Protein AF-A0A9P5P3C5-F1 (afdb_monomer)

Mean predicted aligned error: 11.53 Å

Solvent-accessible surface area (backbone atoms only — not comparable to full-atom values): 12238 Å² total; per-residue (Å²): 131,62,62,72,63,51,47,53,67,72,69,53,58,92,86,60,82,77,50,72,67,60,50,49,46,47,43,61,72,60,46,45,53,56,49,47,66,56,47,49,61,53,50,51,53,57,53,44,58,47,46,30,76,81,38,75,87,66,52,79,72,49,47,55,24,48,50,35,36,31,27,32,75,82,78,65,40,62,30,46,57,77,46,64,74,72,53,64,84,61,32,68,67,86,78,84,77,89,75,79,85,83,74,69,88,82,60,78,82,63,80,85,59,55,55,56,78,88,70,72,68,68,54,43,56,32,69,74,53,29,59,47,40,40,49,51,34,45,63,70,75,43,54,59,91,70,34,26,50,63,59,50,59,75,64,50,47,39,35,35,37,76,64,46,64,48,95,86,75,50,84,40,73,42,44,44,82,52,68,58,38,55,84,64,42,72,85,58,64,89,76,66,89,71,56,54,69,46,69,60,133

Organism: NCBI:txid206335

Sequence (201 aa):
MYKPLENMIWDTPLDENLDDEQLQSKLSDEFLPAIIAKWRPAKVREALKIVQKSQPGASASDLKLATSSFRCTKCEDRLFYSEVFHHTCRGQNKSRNRLSDEQLSIQVSYHYWGRGCWEPQGISFDTAWLDITKTIIKACGLDPRTATFQDLYDANPLIECTTCTPLKGARFFTWWPLFVCRQVIIGILLYAVHAVTKVVY

Secondary structure (DSSP, 8-state):
--HHHHHHHHHS-TT----HHHHHHIIIIIIHHHHHHHHHHHHHHHHHHHHHTT-TT--TTGGGBTT-EEEETTT--EEETTGGGT-GGGG-----S---TTSTTS----TT---PPP-STTEEE-HHHHHHHHHHHHHTT--TTT-BHHHHHHH--EEEESS---TTSPPEEEEHHHHHSHHHHTTTTTS-SS--EEEE-

Radius of gyration: 21.93 Å; Cα contacts (8 Å, |Δi|>4): 216; chains: 1; bounding box: 52×46×58 Å

Structure (mmCIF, N/CA/C/O backbone):
data_AF-A0A9P5P3C5-F1
#
_entry.id   AF-A0A9P5P3C5-F1
#
loop_
_atom_site.group_PDB
_atom_site.id
_atom_site.type_symbol
_atom_site.label_atom_id
_atom_site.label_alt_id
_atom_site.label_comp_id
_atom_site.label_asym_id
_atom_site.label_entity_id
_atom_site.label_seq_id
_atom_site.pdbx_PDB_ins_code
_atom_site.Cartn_x
_atom_site.Cartn_y
_atom_site.Cartn_z
_atom_site.occupancy
_atom_site.B_iso_or_equiv
_atom_site.auth_seq_id
_atom_site.auth_comp_id
_atom_site.auth_asym_id
_atom_site.auth_atom_id
_atom_site.pdbx_PDB_model_num
ATOM 1 N N . MET A 1 1 ? -12.334 9.984 18.380 1.00 59.69 1 MET A N 1
ATOM 2 C CA . MET A 1 1 ? -12.278 8.790 19.245 1.00 59.69 1 MET A CA 1
ATOM 3 C C . MET A 1 1 ? -13.590 8.009 19.114 1.00 59.69 1 MET A C 1
ATOM 5 O O . MET A 1 1 ? -14.580 8.607 18.696 1.00 59.69 1 MET A O 1
ATOM 9 N N . TYR A 1 2 ? -13.607 6.687 19.334 1.00 73.88 2 TYR A N 1
ATOM 10 C CA . TYR A 1 2 ? -14.852 5.899 19.341 1.00 73.88 2 TYR A CA 1
ATOM 11 C C . TYR A 1 2 ? -15.522 6.072 20.706 1.00 73.88 2 TYR A C 1
ATOM 13 O O . TYR A 1 2 ? -14.980 5.601 21.700 1.00 73.88 2 TYR A O 1
ATOM 21 N N . LYS A 1 3 ? -16.663 6.775 20.744 1.00 78.06 3 LYS A N 1
ATOM 22 C CA . LYS A 1 3 ? -17.300 7.224 21.995 1.00 78.06 3 LYS A CA 1
ATOM 23 C C . LYS A 1 3 ? -17.537 6.108 23.027 1.00 78.06 3 LYS A C 1
ATOM 25 O O . LYS A 1 3 ? -17.258 6.349 24.187 1.00 78.06 3 LYS A O 1
ATOM 30 N N . PRO A 1 4 ? -17.974 4.890 22.655 1.00 79.75 4 PRO A N 1
ATOM 31 C CA . PRO A 1 4 ? -18.155 3.826 23.647 1.00 79.75 4 PRO A CA 1
ATOM 32 C C . PRO A 1 4 ? -16.859 3.400 24.353 1.00 79.75 4 PRO A C 1
ATOM 34 O O . PRO A 1 4 ? -16.872 3.177 25.556 1.00 79.75 4 PRO A O 1
ATOM 37 N N . LEU A 1 5 ? -15.733 3.349 23.632 1.00 79.75 5 LEU A N 1
ATOM 38 C CA . LEU A 1 5 ? -14.430 3.040 24.234 1.00 79.75 5 LEU A CA 1
ATOM 39 C C . LEU A 1 5 ? -13.933 4.195 25.115 1.00 79.75 5 LEU A C 1
ATOM 41 O O . LEU A 1 5 ? -13.364 3.967 26.172 1.00 79.75 5 LEU A O 1
ATOM 45 N N . GLU A 1 6 ? -14.149 5.433 24.669 1.00 77.75 6 GLU A N 1
ATOM 46 C CA . GLU A 1 6 ? -13.841 6.641 25.441 1.00 77.75 6 GLU A CA 1
ATOM 47 C C . GLU A 1 6 ? -14.587 6.660 26.772 1.00 77.75 6 GLU A C 1
ATOM 49 O O . GLU A 1 6 ? -13.963 6.814 27.814 1.00 77.75 6 GLU A O 1
ATOM 54 N N . ASN A 1 7 ? -15.895 6.422 26.731 1.00 81.06 7 ASN A N 1
ATOM 55 C CA . ASN A 1 7 ? -16.733 6.342 27.915 1.00 81.06 7 ASN A CA 1
ATOM 56 C C . ASN A 1 7 ? -16.268 5.220 28.848 1.00 81.06 7 ASN A C 1
ATOM 58 O O . ASN A 1 7 ? -16.086 5.471 30.024 1.00 81.06 7 ASN A O 1
ATOM 62 N N . MET A 1 8 ? -15.950 4.020 28.341 1.00 79.31 8 MET A N 1
ATOM 63 C CA . MET A 1 8 ? -15.385 2.960 29.191 1.00 79.31 8 MET A CA 1
ATOM 64 C C . MET A 1 8 ? -14.115 3.425 29.923 1.00 79.31 8 MET A C 1
ATOM 66 O O . MET A 1 8 ? -13.975 3.172 31.112 1.00 79.31 8 MET A O 1
ATOM 70 N N . ILE A 1 9 ? -13.196 4.112 29.239 1.00 78.38 9 ILE A N 1
ATOM 71 C CA . ILE A 1 9 ? -11.936 4.565 29.850 1.00 78.38 9 ILE A CA 1
ATOM 72 C C . ILE A 1 9 ? -12.183 5.601 30.954 1.00 78.38 9 ILE A C 1
ATOM 74 O O . ILE A 1 9 ? -11.525 5.542 31.988 1.00 78.38 9 ILE A O 1
ATOM 78 N N . TRP A 1 10 ? -13.092 6.554 30.737 1.00 81.00 10 TRP A N 1
ATOM 79 C CA . TRP A 1 10 ? -13.304 7.672 31.66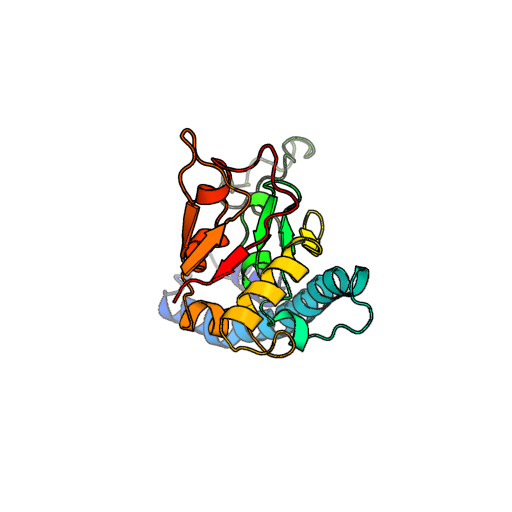5 1.00 81.00 10 TRP A CA 1
ATOM 80 C C . TRP A 1 10 ? -14.367 7.410 32.735 1.00 81.00 10 TRP A C 1
ATOM 82 O O . TRP A 1 10 ? -14.311 8.028 33.795 1.00 81.00 10 TRP A O 1
ATOM 92 N N . ASP A 1 11 ? -15.306 6.505 32.466 1.00 82.31 11 ASP A N 1
ATOM 93 C CA . ASP A 1 11 ? -16.410 6.167 33.365 1.00 82.31 11 ASP A CA 1
ATOM 94 C C . ASP A 1 11 ? -16.074 4.970 34.274 1.00 82.31 11 ASP A C 1
ATOM 96 O O . ASP A 1 11 ? -16.833 4.698 35.201 1.00 82.31 11 ASP A O 1
ATOM 100 N N . THR A 1 12 ? -14.953 4.264 34.042 1.00 79.12 12 THR A N 1
ATOM 101 C CA . THR A 1 12 ? -14.462 3.229 34.972 1.00 79.12 12 THR A CA 1
ATOM 102 C C . THR A 1 12 ? -13.900 3.906 36.232 1.00 79.12 12 THR A C 1
ATOM 104 O O . THR A 1 12 ? -12.942 4.680 36.121 1.00 79.12 12 THR A O 1
ATOM 107 N N . PRO A 1 13 ? -14.462 3.646 37.427 1.00 80.62 13 PRO A N 1
ATOM 108 C CA . PRO A 1 13 ? -13.948 4.167 38.691 1.00 80.62 13 PRO A CA 1
ATOM 109 C C . PRO A 1 13 ? -12.488 3.763 38.936 1.00 80.62 13 PRO A C 1
ATOM 111 O O . PRO A 1 13 ? -12.076 2.649 38.629 1.00 80.62 13 PRO A O 1
ATOM 114 N N . LEU A 1 14 ? -11.689 4.662 39.520 1.00 72.94 14 LEU A N 1
ATOM 115 C CA . LEU A 1 14 ? -10.254 4.428 39.768 1.00 72.94 14 LEU A CA 1
ATOM 116 C C . LEU A 1 14 ? -9.972 3.293 40.768 1.00 72.94 14 LEU A C 1
ATOM 118 O O . LEU A 1 14 ? -8.850 2.794 40.828 1.00 72.94 14 LEU A O 1
ATOM 122 N N . ASP A 1 15 ? -10.959 2.936 41.584 1.00 78.06 15 ASP A N 1
ATOM 123 C CA . ASP A 1 15 ? -10.925 1.864 42.577 1.00 78.06 15 ASP A CA 1
ATOM 124 C C . ASP A 1 15 ? -11.378 0.502 42.022 1.00 78.06 15 ASP A C 1
ATOM 126 O O . ASP A 1 15 ? -11.230 -0.517 42.701 1.00 78.06 15 ASP A O 1
ATOM 130 N N . GLU A 1 16 ? -11.871 0.459 40.781 1.00 74.69 16 GLU A N 1
ATOM 131 C CA . GLU A 1 16 ? -12.239 -0.773 40.089 1.00 74.69 16 GLU A CA 1
ATOM 132 C C . GLU A 1 16 ? -11.022 -1.346 39.343 1.00 74.69 16 GLU A C 1
ATOM 134 O O . GLU A 1 16 ? -10.564 -0.814 38.331 1.00 74.69 16 GLU A O 1
ATOM 139 N N . ASN A 1 17 ? -10.478 -2.461 39.842 1.00 71.19 17 ASN A N 1
ATOM 140 C CA . ASN A 1 17 ? -9.469 -3.225 39.110 1.00 71.19 17 ASN A CA 1
ATOM 141 C C . ASN A 1 17 ? -10.156 -4.016 37.993 1.00 71.19 17 ASN A C 1
ATOM 143 O O . ASN A 1 17 ? -10.727 -5.076 38.247 1.00 71.19 17 ASN A O 1
ATOM 147 N N . LEU A 1 18 ? -10.066 -3.517 36.761 1.00 72.12 18 LEU A N 1
ATOM 148 C CA . LEU A 1 18 ? -10.319 -4.327 35.572 1.00 72.12 18 LEU A CA 1
ATOM 149 C C . LEU A 1 18 ? -9.212 -5.373 35.457 1.00 72.12 18 LEU A C 1
ATOM 151 O O . LEU A 1 18 ? -8.041 -5.012 35.315 1.00 72.12 18 LEU A O 1
ATOM 155 N N . ASP A 1 19 ? -9.569 -6.654 35.522 1.00 84.50 19 ASP A N 1
ATOM 156 C CA . ASP A 1 19 ? -8.600 -7.705 35.224 1.00 84.50 19 ASP A CA 1
ATOM 157 C C . ASP A 1 19 ? -8.261 -7.724 33.717 1.00 84.50 19 ASP A C 1
ATOM 159 O O . ASP A 1 19 ? -9.024 -7.240 32.868 1.00 84.50 19 ASP A O 1
ATOM 163 N N . ASP A 1 20 ? -7.088 -8.260 33.375 1.00 82.31 20 ASP A N 1
ATOM 164 C CA . ASP A 1 20 ? -6.597 -8.288 31.994 1.00 82.31 20 ASP A CA 1
ATOM 165 C C . ASP A 1 20 ? -7.518 -9.085 31.047 1.00 82.31 20 ASP A C 1
ATOM 167 O O . ASP A 1 20 ? -7.658 -8.718 29.878 1.00 82.31 20 ASP A O 1
ATOM 171 N N . GLU A 1 21 ? -8.184 -10.141 31.527 1.00 86.12 21 GLU A N 1
ATOM 172 C CA . GLU A 1 21 ? -9.117 -10.961 30.743 1.00 86.12 21 GLU A CA 1
ATOM 173 C C . GLU A 1 21 ? -10.411 -10.193 30.438 1.00 86.12 21 GLU A C 1
ATOM 175 O O . GLU A 1 21 ? -10.897 -10.207 29.302 1.00 86.12 21 GLU A O 1
ATOM 180 N N . GLN A 1 22 ? -10.942 -9.461 31.419 1.00 82.19 22 GLN A N 1
ATOM 181 C CA . GLN A 1 22 ? -12.102 -8.582 31.263 1.00 82.19 22 GLN A CA 1
ATOM 182 C C . GLN A 1 22 ? -11.816 -7.464 30.264 1.00 82.19 22 GLN A C 1
ATOM 184 O O . GLN A 1 22 ? -12.635 -7.192 29.377 1.00 82.19 22 GLN A O 1
ATOM 189 N N . LEU A 1 23 ? -10.644 -6.835 30.375 1.00 82.38 23 LEU A N 1
ATOM 190 C CA . LEU A 1 23 ? -10.206 -5.813 29.432 1.00 82.38 23 LEU A CA 1
ATOM 191 C C . LEU A 1 23 ? -10.038 -6.406 28.028 1.00 82.38 23 LEU A C 1
ATOM 193 O O . LEU A 1 23 ? -10.514 -5.825 27.048 1.00 82.38 23 LEU A O 1
ATOM 197 N N . GLN A 1 24 ? -9.401 -7.573 27.916 1.00 85.12 24 GLN A N 1
ATOM 198 C CA . GLN A 1 24 ? -9.177 -8.239 26.638 1.00 85.12 24 GLN A CA 1
ATOM 199 C C . GLN A 1 24 ? -10.488 -8.642 25.959 1.00 85.12 24 GLN A C 1
ATOM 201 O O . GLN A 1 24 ? -10.619 -8.414 24.753 1.00 85.12 24 GLN A O 1
ATOM 206 N N . SER A 1 25 ? -11.454 -9.194 26.699 1.00 86.62 25 SER A N 1
ATOM 207 C CA . SER A 1 25 ? -12.770 -9.558 26.159 1.00 86.62 25 SER A CA 1
ATOM 208 C C . SER A 1 25 ? -13.536 -8.316 25.705 1.00 86.62 25 SER A C 1
ATOM 210 O O . SER A 1 25 ? -13.957 -8.243 24.552 1.00 86.62 25 SER A O 1
ATOM 212 N N . LYS A 1 26 ? -13.610 -7.264 26.531 1.00 83.56 26 LYS A N 1
ATOM 213 C CA . LYS A 1 26 ? -14.252 -5.997 26.136 1.00 83.56 26 LYS A CA 1
ATOM 214 C C . LYS A 1 26 ? -13.630 -5.400 24.873 1.00 83.56 26 LYS A C 1
ATOM 216 O O . LYS A 1 26 ? -14.332 -4.997 23.944 1.00 83.56 26 LYS A O 1
ATOM 221 N N . LEU A 1 27 ? -12.301 -5.359 24.798 1.00 85.38 27 LEU A N 1
ATOM 222 C CA . LEU A 1 27 ? -11.612 -4.849 23.616 1.00 85.38 27 LEU A CA 1
ATOM 223 C C . LEU A 1 27 ? -11.860 -5.730 22.388 1.00 85.38 27 LEU A C 1
ATOM 225 O O . LEU A 1 27 ? -12.199 -5.196 21.334 1.00 85.38 27 LEU A O 1
ATOM 229 N N . SER A 1 28 ? -11.700 -7.046 22.507 1.00 87.62 28 SER A N 1
ATOM 230 C CA . SER A 1 28 ? -11.729 -7.980 21.372 1.00 87.62 28 SER A CA 1
ATOM 231 C C . SER A 1 28 ? -13.136 -8.263 20.857 1.00 87.62 28 SER A C 1
ATOM 233 O O . SER A 1 28 ? -13.330 -8.307 19.642 1.00 87.62 28 SER A O 1
ATOM 235 N N . ASP A 1 29 ? -14.104 -8.406 21.759 1.00 86.56 29 ASP A N 1
ATOM 236 C CA . ASP A 1 29 ? -15.453 -8.877 21.441 1.00 86.56 29 ASP A CA 1
ATOM 237 C C . ASP A 1 29 ? -16.426 -7.715 21.211 1.00 86.56 29 ASP A C 1
ATOM 239 O O . ASP A 1 29 ? -17.289 -7.787 20.335 1.00 86.56 29 ASP A O 1
ATOM 243 N N . GLU A 1 30 ? -16.272 -6.615 21.954 1.00 83.56 30 GLU A N 1
ATOM 244 C CA . GLU A 1 30 ? -17.229 -5.503 21.938 1.00 83.56 30 GLU A CA 1
ATOM 245 C C . GLU A 1 30 ? -16.730 -4.325 21.087 1.00 83.56 30 GLU A C 1
ATOM 247 O O . GLU A 1 30 ? -17.412 -3.861 20.165 1.00 83.56 30 GLU A O 1
ATOM 252 N N . PHE A 1 31 ? -15.517 -3.833 21.354 1.00 85.88 31 PHE A N 1
ATOM 253 C CA . PHE A 1 31 ? -15.067 -2.563 20.778 1.00 85.88 31 PHE A CA 1
ATOM 254 C C . PHE A 1 31 ? -14.339 -2.701 19.442 1.00 85.88 31 PHE A C 1
ATOM 256 O O . PHE A 1 31 ? -14.663 -1.980 18.491 1.00 85.88 31 PHE A O 1
ATOM 263 N N . LEU A 1 32 ? -13.358 -3.601 19.336 1.00 88.81 32 LEU A N 1
ATOM 264 C CA . LEU A 1 32 ? -12.548 -3.754 18.126 1.00 88.81 32 LEU A CA 1
ATOM 265 C C . LEU A 1 32 ? -13.386 -4.089 16.888 1.00 88.81 32 LEU A C 1
ATOM 267 O O . LEU A 1 32 ? -13.155 -3.441 15.863 1.00 88.81 32 LEU A O 1
ATOM 271 N N . PRO A 1 33 ? -14.383 -4.995 16.928 1.00 92.00 33 PRO A N 1
ATOM 272 C CA . PRO A 1 33 ? -15.193 -5.296 15.752 1.00 92.00 33 PRO A CA 1
ATOM 273 C C . PRO A 1 33 ? -15.935 -4.059 15.237 1.00 92.00 33 PRO A C 1
ATOM 275 O O . PRO A 1 33 ? -15.884 -3.761 14.041 1.00 92.00 33 PRO A O 1
ATOM 278 N N . ALA A 1 34 ? -16.544 -3.276 16.134 1.00 88.44 34 ALA A N 1
ATOM 279 C CA . ALA A 1 34 ? -17.255 -2.047 15.783 1.00 88.44 34 ALA A CA 1
ATOM 280 C C . ALA A 1 34 ? -16.307 -0.956 15.253 1.00 88.44 34 ALA A C 1
ATOM 282 O O . ALA A 1 34 ? -16.597 -0.293 14.248 1.00 88.44 34 ALA A O 1
ATOM 283 N N . ILE A 1 35 ? -15.141 -0.793 15.887 1.00 88.25 35 ILE A N 1
ATOM 284 C CA . ILE A 1 35 ? -14.102 0.140 15.439 1.00 88.25 35 ILE A CA 1
ATOM 285 C C . ILE A 1 35 ? -13.608 -0.257 14.047 1.00 88.25 35 ILE A C 1
ATOM 287 O O . ILE A 1 35 ? -13.569 0.596 13.162 1.00 88.25 35 ILE A O 1
ATOM 291 N N . ILE A 1 36 ? -13.281 -1.531 13.819 1.00 89.19 36 ILE A N 1
ATOM 292 C CA . ILE A 1 36 ? -12.805 -2.046 12.528 1.00 89.19 36 ILE A CA 1
ATOM 293 C C . ILE A 1 36 ? -13.880 -1.872 11.454 1.00 89.19 36 ILE A C 1
ATOM 295 O O . ILE A 1 36 ? -13.566 -1.380 10.366 1.00 89.19 36 ILE A O 1
ATOM 299 N N . ALA A 1 37 ? -15.136 -2.214 11.755 1.00 90.19 37 ALA A N 1
ATOM 300 C CA . ALA A 1 37 ? -16.261 -2.090 10.829 1.00 90.19 37 ALA A CA 1
ATOM 301 C C . ALA A 1 37 ? -16.474 -0.644 10.360 1.00 90.19 37 ALA A C 1
ATOM 303 O O . ALA A 1 37 ? -16.804 -0.411 9.198 1.00 90.19 37 ALA A O 1
ATOM 304 N N . LYS A 1 38 ? -16.224 0.342 11.231 1.00 88.94 38 LYS A N 1
ATOM 305 C CA . LYS A 1 38 ? -16.313 1.766 10.882 1.00 88.94 38 LYS A CA 1
ATOM 306 C C . LYS A 1 38 ? -15.042 2.301 10.219 1.00 88.94 38 LYS A C 1
ATOM 308 O O . LYS A 1 38 ? -15.108 3.034 9.232 1.00 88.94 38 LYS A O 1
ATOM 313 N N . TRP A 1 39 ? -13.880 1.975 10.776 1.00 88.69 39 TRP A N 1
ATOM 314 C CA . TRP A 1 39 ? -12.592 2.542 10.382 1.00 88.69 39 TRP A CA 1
ATOM 315 C C . TRP A 1 39 ? -12.112 1.993 9.040 1.00 88.69 39 TRP A C 1
ATOM 317 O O . TRP A 1 39 ? -11.704 2.767 8.172 1.00 88.69 39 TRP A O 1
ATOM 327 N N . ARG A 1 40 ? -12.205 0.674 8.828 1.00 91.06 40 ARG A N 1
ATOM 328 C CA . ARG A 1 40 ? -11.643 0.017 7.640 1.00 91.06 40 ARG A CA 1
ATOM 329 C C . ARG A 1 40 ? -12.269 0.537 6.337 1.00 91.06 40 ARG A C 1
ATOM 331 O O . ARG A 1 40 ? -11.496 0.938 5.469 1.00 91.06 40 ARG A O 1
ATOM 338 N N . PRO A 1 41 ? -13.605 0.635 6.169 1.00 92.50 41 PRO A N 1
ATOM 339 C CA . PRO A 1 41 ? -14.188 1.173 4.936 1.00 92.50 41 PRO A CA 1
ATOM 340 C C . PRO A 1 41 ? -13.830 2.643 4.686 1.00 92.50 41 PRO A C 1
ATOM 342 O O . PRO A 1 41 ? -13.627 3.044 3.539 1.00 92.50 41 PRO A O 1
ATOM 345 N N . ALA A 1 42 ? -13.721 3.450 5.748 1.00 90.88 42 ALA A N 1
ATOM 346 C CA . ALA A 1 42 ? -13.299 4.843 5.633 1.00 90.88 42 ALA A CA 1
ATOM 347 C C . ALA A 1 42 ? -11.858 4.944 5.110 1.00 90.88 42 ALA A C 1
ATOM 349 O O . ALA A 1 42 ? -11.595 5.686 4.163 1.00 90.88 42 ALA A O 1
ATOM 350 N N . LYS A 1 43 ? -10.946 4.134 5.658 1.00 90.31 43 LYS A N 1
ATOM 351 C CA . LYS A 1 43 ? -9.541 4.103 5.237 1.00 90.31 43 LYS A CA 1
ATOM 352 C C . LYS A 1 43 ? -9.327 3.512 3.848 1.00 90.31 43 LYS A C 1
ATOM 354 O O . LYS A 1 43 ? -8.546 4.070 3.081 1.00 90.31 43 LYS A O 1
ATOM 359 N N . VAL A 1 44 ? -10.082 2.475 3.479 1.00 93.94 44 VAL A N 1
ATOM 360 C CA . VAL A 1 44 ? -10.138 1.964 2.096 1.00 93.94 44 VAL A CA 1
ATOM 361 C C . VAL A 1 44 ? -10.500 3.095 1.135 1.00 93.94 44 VAL A C 1
ATOM 363 O O . VAL A 1 44 ? -9.814 3.298 0.139 1.00 93.94 44 VAL A O 1
ATOM 366 N N . ARG A 1 45 ? -11.544 3.875 1.445 1.00 93.88 45 ARG A N 1
ATOM 367 C CA . ARG A 1 45 ? -11.987 4.991 0.597 1.00 93.88 45 ARG A CA 1
ATOM 368 C C . ARG A 1 45 ? -10.926 6.087 0.485 1.00 93.88 45 ARG A C 1
ATOM 370 O O . ARG A 1 45 ? -10.740 6.644 -0.592 1.00 93.88 45 ARG A O 1
ATOM 377 N N . GLU A 1 46 ? -10.248 6.413 1.582 1.00 93.12 46 GLU A N 1
ATOM 378 C CA . GLU A 1 46 ? -9.173 7.412 1.597 1.00 93.12 46 GLU A CA 1
ATOM 379 C C . GLU A 1 46 ? -7.968 6.964 0.756 1.00 93.12 46 GLU A C 1
ATOM 381 O O . GLU A 1 46 ? -7.493 7.741 -0.070 1.00 93.12 46 GLU A O 1
ATOM 386 N N . ALA A 1 47 ? -7.526 5.710 0.892 1.00 93.38 47 ALA A N 1
ATOM 387 C CA . ALA A 1 47 ? -6.449 5.148 0.076 1.00 93.38 47 ALA A CA 1
ATOM 388 C C . ALA A 1 47 ? -6.842 5.034 -1.406 1.00 93.38 47 ALA A C 1
ATOM 390 O O . ALA A 1 47 ? -6.061 5.397 -2.285 1.00 93.38 47 ALA A O 1
ATOM 391 N N . LEU A 1 48 ? -8.076 4.607 -1.694 1.00 95.62 48 LEU A N 1
ATOM 392 C CA . LEU A 1 48 ? -8.586 4.486 -3.059 1.00 95.62 48 LEU A CA 1
ATOM 393 C C . LEU A 1 48 ? -8.584 5.831 -3.788 1.00 95.62 48 LEU A C 1
ATOM 395 O O . LEU A 1 48 ? -8.144 5.906 -4.931 1.00 95.62 48 LEU A O 1
ATOM 399 N N . LYS A 1 49 ? -8.973 6.915 -3.105 1.00 95.38 49 LYS A N 1
ATOM 400 C CA . LYS A 1 49 ? -8.890 8.276 -3.659 1.00 95.38 49 LYS A CA 1
ATOM 401 C C . LYS A 1 49 ? -7.469 8.673 -4.059 1.00 95.38 49 LYS A C 1
ATOM 403 O O . LYS A 1 49 ? -7.314 9.496 -4.953 1.00 95.38 49 LYS A O 1
ATOM 408 N N . ILE A 1 50 ? -6.436 8.145 -3.398 1.00 94.88 50 ILE A N 1
ATOM 409 C CA . ILE A 1 50 ? -5.038 8.415 -3.765 1.00 94.88 50 ILE A CA 1
ATOM 410 C C . ILE A 1 50 ? -4.701 7.700 -5.075 1.00 94.88 50 ILE A C 1
ATOM 412 O O . ILE A 1 50 ? -4.179 8.338 -5.985 1.00 94.88 50 ILE A O 1
ATOM 416 N N . VAL A 1 51 ? -5.053 6.416 -5.195 1.00 94.88 51 VAL A N 1
ATOM 417 C CA . VAL A 1 51 ? -4.817 5.615 -6.411 1.00 94.88 51 VAL A CA 1
ATOM 418 C C . VAL A 1 51 ? -5.598 6.171 -7.604 1.00 94.88 51 VAL A C 1
ATOM 420 O O . VAL A 1 51 ? -5.043 6.341 -8.690 1.00 94.88 51 VAL A O 1
ATOM 423 N N . GLN A 1 52 ? -6.862 6.548 -7.395 1.00 95.94 52 GLN A N 1
ATOM 424 C CA . GLN A 1 52 ? -7.754 7.047 -8.445 1.00 95.94 52 GLN A CA 1
ATOM 425 C C . GLN A 1 52 ? -7.290 8.352 -9.101 1.00 95.94 52 GLN A C 1
ATOM 427 O O . GLN A 1 52 ? -7.685 8.633 -10.229 1.00 95.94 52 GLN A O 1
ATOM 432 N N . LYS A 1 53 ? -6.408 9.125 -8.452 1.00 93.44 53 LYS A N 1
ATOM 433 C CA . LYS A 1 53 ? -5.775 10.297 -9.084 1.00 93.44 53 LYS A CA 1
ATOM 434 C C . LYS A 1 53 ? -4.931 9.921 -10.301 1.00 93.44 53 LYS A C 1
ATOM 436 O O . LYS A 1 53 ? -4.825 10.715 -11.226 1.00 93.44 53 LYS A O 1
ATOM 441 N N . SER A 1 54 ? -4.327 8.735 -10.287 1.00 92.00 54 SER A N 1
ATOM 442 C CA . SER A 1 54 ? -3.495 8.223 -11.382 1.00 92.00 54 SER A CA 1
ATOM 443 C C . SER A 1 54 ? -4.187 7.116 -12.177 1.00 92.00 54 SER A C 1
ATOM 445 O O . SER A 1 54 ? -3.848 6.897 -13.335 1.00 92.00 54 SER A O 1
ATOM 447 N N . GLN A 1 55 ? -5.153 6.419 -11.574 1.00 92.31 55 GLN A N 1
ATOM 448 C CA . GLN A 1 55 ? -5.903 5.324 -12.190 1.00 92.31 55 GLN A CA 1
ATOM 449 C C . GLN A 1 55 ? -7.409 5.490 -11.918 1.00 92.31 55 GLN A C 1
ATOM 451 O O . GLN A 1 55 ? -7.938 4.848 -11.012 1.00 92.31 55 GLN A O 1
ATOM 456 N N . PRO A 1 56 ? -8.133 6.337 -12.678 1.00 93.69 56 PRO A N 1
ATOM 457 C CA . PRO A 1 56 ? -9.525 6.693 -12.368 1.00 93.69 56 PRO A CA 1
ATOM 458 C C . PRO A 1 56 ? -10.499 5.509 -12.262 1.00 93.69 56 PRO A C 1
ATOM 460 O O . PRO A 1 56 ? -11.473 5.587 -11.522 1.00 93.69 56 PRO A O 1
ATOM 463 N N . GLY A 1 57 ? -10.226 4.408 -12.970 1.00 93.62 57 GLY A N 1
ATOM 464 C CA . GLY A 1 57 ? -11.028 3.181 -12.928 1.00 93.62 57 GLY A CA 1
ATOM 465 C C . GLY A 1 57 ? -10.710 2.232 -11.767 1.00 93.62 57 GLY A C 1
ATOM 466 O O . GLY A 1 57 ? -11.309 1.163 -11.703 1.00 93.62 57 GLY A O 1
ATOM 467 N N . ALA A 1 58 ? -9.775 2.584 -10.879 1.00 94.75 58 ALA A N 1
ATOM 468 C CA . ALA A 1 58 ? -9.381 1.721 -9.773 1.00 94.75 58 ALA A CA 1
ATOM 469 C C . ALA A 1 58 ? -10.525 1.520 -8.767 1.00 94.75 58 ALA A C 1
ATOM 471 O O . ALA A 1 58 ? -11.286 2.436 -8.433 1.00 94.75 58 ALA A O 1
ATOM 472 N N . SER A 1 59 ? -10.585 0.306 -8.245 1.00 95.94 59 SER A N 1
ATOM 473 C CA . SER A 1 59 ? -11.551 -0.223 -7.296 1.00 95.94 59 SER A CA 1
ATOM 474 C C . SER A 1 59 ? -10.870 -0.610 -5.977 1.00 95.94 59 SER A C 1
ATOM 476 O O . SER A 1 59 ? -9.645 -0.641 -5.855 1.00 95.94 59 SER A O 1
ATOM 478 N N . ALA A 1 60 ? -11.660 -0.925 -4.948 1.00 94.38 60 ALA A N 1
ATOM 479 C CA . ALA A 1 60 ? -11.115 -1.295 -3.641 1.00 94.38 60 ALA A CA 1
ATOM 480 C C . ALA A 1 60 ? -10.280 -2.591 -3.666 1.00 94.38 60 ALA A C 1
ATOM 482 O O . ALA A 1 60 ? -9.369 -2.732 -2.851 1.00 94.38 60 ALA A O 1
ATOM 483 N N . SER A 1 61 ? -10.568 -3.529 -4.576 1.00 93.50 61 SER A N 1
ATOM 484 C CA . SER A 1 61 ? -9.762 -4.745 -4.751 1.00 93.50 61 SER A CA 1
ATOM 485 C C . SER A 1 61 ? -8.365 -4.433 -5.272 1.00 93.50 61 SER A C 1
ATOM 487 O O . SER A 1 61 ? -7.412 -5.096 -4.863 1.00 93.50 61 SER A O 1
ATOM 489 N N . ASP A 1 62 ? -8.225 -3.379 -6.079 1.00 94.50 62 ASP A N 1
ATOM 490 C CA . ASP A 1 62 ? -6.945 -3.020 -6.686 1.00 94.50 62 ASP A CA 1
ATOM 491 C C . ASP A 1 62 ? -5.919 -2.599 -5.634 1.00 94.50 62 ASP A C 1
ATOM 493 O O . ASP A 1 62 ? -4.727 -2.811 -5.826 1.00 94.50 62 ASP A O 1
ATOM 497 N N . LEU A 1 63 ? -6.354 -2.100 -4.470 1.00 94.44 63 LEU A N 1
ATOM 498 C CA . LEU A 1 63 ? -5.468 -1.751 -3.351 1.00 94.44 63 LEU A CA 1
ATOM 499 C C . LEU A 1 63 ? -4.613 -2.929 -2.856 1.00 94.44 63 LEU A C 1
ATOM 501 O O . LEU A 1 63 ? -3.566 -2.703 -2.259 1.00 94.44 63 LEU A O 1
ATOM 505 N N . LYS A 1 64 ? -5.046 -4.176 -3.080 1.00 93.12 64 LYS A N 1
ATOM 506 C CA . LYS A 1 64 ? -4.302 -5.380 -2.674 1.00 93.12 64 LYS A CA 1
ATOM 507 C C . LYS A 1 64 ? -3.282 -5.844 -3.715 1.00 93.12 64 LYS A C 1
ATOM 509 O O . LYS A 1 64 ? -2.459 -6.706 -3.405 1.00 93.12 64 LYS A O 1
ATOM 514 N N . LEU A 1 65 ? -3.347 -5.308 -4.933 1.00 95.12 65 LEU A N 1
ATOM 515 C CA . LEU A 1 65 ? -2.425 -5.669 -6.001 1.00 95.12 65 LEU A CA 1
ATOM 516 C C . LEU A 1 65 ? -1.014 -5.197 -5.656 1.00 95.12 65 LEU A C 1
ATOM 518 O O . LEU A 1 65 ? -0.824 -4.114 -5.102 1.00 95.12 65 LEU A O 1
ATOM 522 N N . ALA A 1 66 ? -0.012 -5.974 -6.054 1.00 92.19 66 ALA A N 1
ATOM 523 C CA . ALA A 1 66 ? 1.392 -5.590 -5.930 1.00 92.19 66 ALA A CA 1
ATOM 524 C C . ALA A 1 66 ? 1.712 -4.291 -6.689 1.00 92.19 66 ALA A C 1
ATOM 526 O O . ALA A 1 66 ? 2.625 -3.553 -6.328 1.00 92.19 66 ALA A O 1
ATOM 527 N N . THR A 1 67 ? 0.932 -3.982 -7.725 1.00 93.19 67 THR A N 1
ATOM 528 C CA . THR A 1 67 ? 1.025 -2.738 -8.494 1.00 93.19 67 THR A CA 1
ATOM 529 C C . THR A 1 67 ? 0.478 -1.515 -7.758 1.00 93.19 67 THR A C 1
ATOM 531 O O . THR A 1 67 ? 0.697 -0.390 -8.205 1.00 93.19 67 THR A O 1
ATOM 534 N N . SER A 1 68 ? -0.234 -1.703 -6.646 1.00 93.94 68 SER A N 1
ATOM 535 C CA . SER A 1 68 ? -0.798 -0.617 -5.845 1.00 93.94 68 SER A CA 1
ATOM 536 C C . SER A 1 68 ? 0.163 -0.180 -4.748 1.00 93.94 68 SER A C 1
ATOM 538 O O . SER A 1 68 ? -0.044 -0.427 -3.559 1.00 93.94 68 SER A O 1
ATOM 540 N N . SER A 1 69 ? 1.232 0.486 -5.174 1.00 91.81 69 SER A N 1
ATOM 541 C CA . SER A 1 69 ? 2.254 1.037 -4.292 1.00 91.81 69 SER A CA 1
ATOM 542 C C . SER A 1 69 ? 2.050 2.519 -4.014 1.00 91.81 69 SER A C 1
ATOM 544 O O . SER A 1 69 ? 1.681 3.316 -4.881 1.00 91.81 69 SER A O 1
ATOM 546 N N . PHE A 1 70 ? 2.405 2.898 -2.803 1.00 92.81 70 PHE A N 1
ATOM 547 C CA . PHE A 1 70 ? 2.355 4.247 -2.287 1.00 92.81 70 PHE A CA 1
ATOM 548 C C . PHE A 1 70 ? 3.765 4.724 -1.959 1.00 92.81 70 PHE A C 1
ATOM 550 O O . PHE A 1 70 ? 4.666 3.926 -1.711 1.00 92.81 70 PHE A O 1
ATOM 557 N N . ARG A 1 71 ? 3.944 6.040 -1.914 1.00 91.00 71 ARG A N 1
ATOM 558 C CA . ARG A 1 71 ? 5.189 6.685 -1.511 1.00 91.00 71 ARG A CA 1
ATOM 559 C C . ARG A 1 71 ? 4.921 7.675 -0.391 1.00 91.00 71 ARG A C 1
ATOM 561 O O . ARG A 1 71 ? 4.016 8.505 -0.495 1.00 91.00 71 ARG A O 1
ATOM 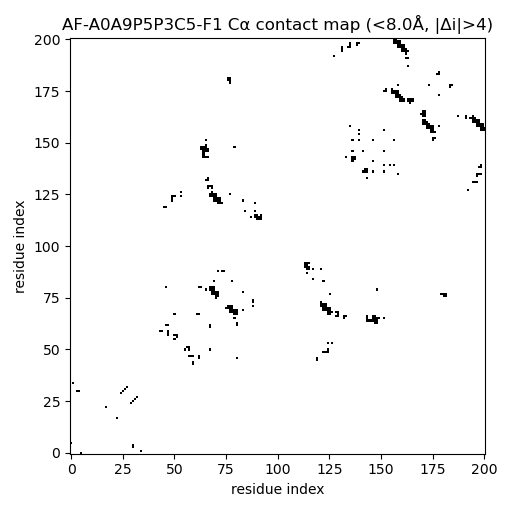568 N N . CYS A 1 72 ? 5.712 7.618 0.676 1.00 89.00 72 CYS A N 1
ATOM 569 C CA . CYS A 1 72 ? 5.701 8.667 1.687 1.00 89.00 72 CYS A CA 1
ATOM 570 C C . CYS A 1 72 ? 6.466 9.891 1.181 1.00 89.00 72 CYS A C 1
ATOM 572 O O . CYS A 1 72 ? 7.631 9.797 0.819 1.00 89.00 72 CYS A O 1
ATOM 574 N N . THR A 1 73 ? 5.864 11.076 1.220 1.00 86.88 73 THR A N 1
ATOM 575 C CA . THR A 1 73 ? 6.529 12.305 0.753 1.00 86.88 73 THR A CA 1
ATOM 576 C C . THR A 1 73 ? 7.565 12.854 1.739 1.00 86.88 73 THR A C 1
ATOM 578 O O . THR A 1 73 ? 8.245 13.822 1.423 1.00 86.88 73 THR A O 1
ATOM 581 N N . LYS A 1 74 ? 7.659 12.292 2.954 1.00 85.00 74 LYS A N 1
ATOM 582 C CA . LYS A 1 74 ? 8.604 12.739 3.992 1.00 85.00 74 LYS A CA 1
ATOM 583 C C . LYS A 1 74 ? 9.903 11.942 3.991 1.00 85.00 74 LYS A C 1
ATOM 585 O O . LYS A 1 74 ? 10.974 12.528 4.071 1.00 85.00 74 LYS A O 1
ATOM 590 N N . CYS A 1 75 ? 9.800 10.616 3.976 1.00 84.69 75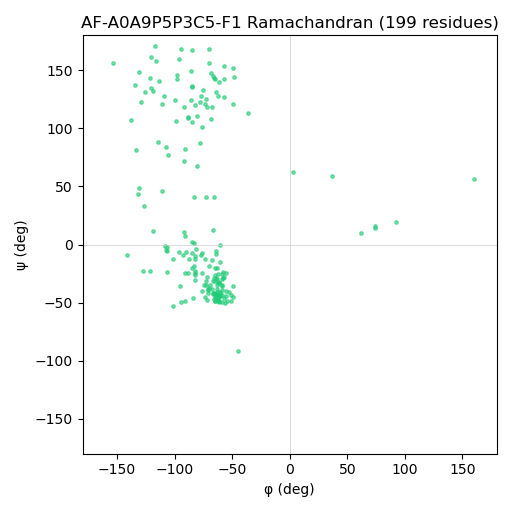 CYS A N 1
ATOM 591 C CA . CYS A 1 75 ? 10.955 9.721 3.981 1.00 84.69 75 CYS A CA 1
ATOM 592 C C . CYS A 1 75 ? 11.163 9.014 2.646 1.00 84.69 75 CYS A C 1
ATOM 594 O O . CYS A 1 75 ? 12.101 8.244 2.539 1.00 84.69 75 CYS A O 1
ATOM 596 N N . GLU A 1 76 ? 10.306 9.229 1.650 1.00 85.50 76 GLU A N 1
ATOM 597 C CA . GLU A 1 76 ? 10.403 8.574 0.340 1.00 85.50 76 GLU A CA 1
ATOM 598 C C . GLU A 1 76 ? 10.273 7.043 0.380 1.00 85.50 76 GLU A C 1
ATOM 600 O O . GLU A 1 76 ? 10.469 6.392 -0.645 1.00 85.50 76 GLU A O 1
ATOM 605 N N . ASP A 1 77 ? 9.894 6.464 1.528 1.00 84.62 77 ASP A N 1
ATOM 606 C CA . ASP A 1 77 ? 9.636 5.030 1.640 1.00 84.62 77 ASP A CA 1
ATOM 607 C C . ASP A 1 77 ? 8.490 4.627 0.716 1.00 84.62 77 ASP A C 1
ATOM 609 O O . ASP A 1 77 ? 7.471 5.325 0.600 1.00 84.62 77 ASP A O 1
ATOM 613 N N . ARG A 1 78 ? 8.667 3.464 0.092 1.00 87.81 78 ARG A N 1
ATOM 614 C CA . ARG A 1 78 ? 7.618 2.774 -0.646 1.00 87.81 78 ARG A CA 1
ATOM 615 C C . ARG A 1 78 ? 6.812 1.934 0.324 1.00 87.81 78 ARG A C 1
ATOM 617 O O . ARG A 1 78 ? 7.376 1.296 1.205 1.00 87.81 78 ARG A O 1
ATOM 624 N N . LEU A 1 79 ? 5.501 1.981 0.161 1.00 89.06 79 LEU A N 1
ATOM 625 C CA . LEU A 1 79 ? 4.545 1.360 1.060 1.00 89.06 79 LEU A CA 1
ATOM 626 C C . LEU A 1 79 ? 3.506 0.616 0.232 1.00 89.06 79 LEU A C 1
ATOM 628 O O . LEU A 1 79 ? 2.982 1.153 -0.745 1.00 89.06 79 LEU A O 1
ATOM 632 N N . PHE A 1 80 ? 3.146 -0.583 0.652 1.00 90.50 80 PHE A N 1
ATOM 633 C CA . PHE A 1 80 ? 1.937 -1.255 0.204 1.00 90.50 80 PHE A CA 1
ATOM 634 C C . PHE A 1 80 ? 0.741 -0.812 1.042 1.00 90.50 80 PHE A C 1
ATOM 636 O O . PHE A 1 80 ? 0.868 -0.165 2.085 1.00 90.50 80 PHE A O 1
ATOM 643 N N . TYR A 1 81 ? -0.456 -1.157 0.576 1.00 90.69 81 TYR A N 1
ATOM 644 C CA . TYR A 1 81 ? -1.708 -0.694 1.167 1.00 90.69 81 TYR A CA 1
ATOM 645 C C . TYR A 1 81 ? -1.811 -0.892 2.691 1.00 90.69 81 TYR A C 1
ATOM 647 O O . TYR A 1 81 ? -2.235 0.021 3.394 1.00 90.69 81 TYR A O 1
ATOM 655 N N . SER A 1 82 ? -1.407 -2.044 3.232 1.00 86.31 82 SER A N 1
ATOM 656 C CA . SER A 1 82 ? -1.437 -2.296 4.683 1.00 86.31 82 SER A CA 1
ATOM 657 C C . SER A 1 82 ? -0.405 -1.463 5.457 1.00 86.31 82 SER A C 1
ATOM 659 O O . SER A 1 82 ? -0.669 -1.017 6.578 1.00 86.31 82 SER A O 1
ATOM 661 N N . GLU A 1 83 ? 0.759 -1.223 4.859 1.00 87.81 83 GLU A N 1
ATOM 662 C CA . GLU A 1 83 ? 1.884 -0.506 5.468 1.00 87.81 83 GLU A CA 1
ATOM 663 C C . GLU A 1 83 ? 1.606 0.992 5.584 1.00 87.81 83 GLU A C 1
ATOM 665 O O . GLU A 1 83 ? 2.018 1.629 6.555 1.00 87.81 83 GLU A O 1
ATOM 670 N N . VAL A 1 84 ? 0.826 1.545 4.648 1.00 88.75 84 VAL A N 1
ATOM 671 C CA . VAL A 1 84 ? 0.382 2.946 4.659 1.00 88.75 84 VAL A CA 1
ATOM 672 C C . VAL A 1 84 ? -0.212 3.357 6.010 1.00 88.75 84 VAL A C 1
ATOM 674 O O . VAL A 1 84 ? -0.004 4.494 6.437 1.00 88.75 84 VAL A O 1
ATOM 677 N N . PHE A 1 85 ? -0.921 2.456 6.698 1.00 85.94 85 PHE A N 1
ATOM 678 C CA . PHE A 1 85 ? -1.591 2.754 7.970 1.00 85.94 85 PHE A CA 1
ATOM 679 C C . PHE A 1 85 ? -0.679 2.691 9.197 1.00 85.94 85 PHE A C 1
ATOM 681 O O . PHE A 1 85 ? -0.972 3.346 10.195 1.00 85.94 85 PHE A O 1
ATOM 688 N N . HIS A 1 86 ? 0.430 1.956 9.116 1.00 82.75 86 HIS A N 1
ATOM 689 C CA . HIS A 1 86 ? 1.350 1.732 10.238 1.00 82.75 86 HIS A CA 1
ATOM 690 C C . HIS A 1 86 ? 2.671 2.511 10.086 1.00 82.75 86 HIS A C 1
ATOM 692 O O . HIS A 1 86 ? 3.502 2.533 10.997 1.00 82.75 86 HIS A O 1
ATOM 698 N N . HIS A 1 87 ? 2.859 3.192 8.951 1.00 84.44 87 HIS A N 1
ATOM 699 C CA . HIS A 1 87 ? 4.068 3.936 8.626 1.00 84.44 87 HIS A CA 1
ATOM 700 C C . HIS A 1 87 ? 4.329 5.132 9.570 1.00 84.44 87 HIS A C 1
ATOM 702 O O . HIS A 1 87 ? 3.466 5.976 9.831 1.00 84.44 87 HIS A O 1
ATOM 708 N N . THR A 1 88 ? 5.562 5.234 10.078 1.00 77.31 88 THR A N 1
ATOM 709 C CA . THR A 1 88 ? 5.894 6.027 11.275 1.00 77.31 88 THR A CA 1
ATOM 710 C C . THR A 1 88 ? 6.154 7.515 11.019 1.00 77.31 88 THR A C 1
ATOM 712 O O . THR A 1 88 ? 5.976 8.319 11.938 1.00 77.31 88 THR A O 1
ATOM 715 N N . CYS A 1 89 ? 6.470 7.943 9.785 1.00 77.38 89 CYS A N 1
ATOM 716 C CA . CYS A 1 89 ? 6.724 9.363 9.469 1.00 77.38 89 CYS A CA 1
ATOM 717 C C . CYS A 1 89 ? 5.498 10.279 9.655 1.00 77.38 89 CYS A C 1
ATOM 719 O O . CYS A 1 89 ? 5.595 11.515 9.607 1.00 77.38 89 CYS A O 1
ATOM 721 N N . ARG A 1 90 ? 4.326 9.688 9.905 1.00 62.09 90 ARG A N 1
ATOM 722 C CA . ARG A 1 90 ? 3.091 10.388 10.269 1.00 62.09 90 ARG A CA 1
ATOM 723 C C . ARG A 1 90 ? 3.066 10.868 11.719 1.00 62.09 90 ARG A C 1
ATOM 725 O O . ARG A 1 90 ? 2.429 11.880 11.984 1.00 62.09 90 ARG A O 1
ATOM 732 N N . GLY A 1 91 ? 3.823 10.236 12.618 1.00 53.38 91 GLY A N 1
ATOM 733 C CA . GLY A 1 91 ? 3.866 10.597 14.038 1.00 53.38 91 GLY A CA 1
ATOM 734 C C . GLY A 1 91 ? 4.934 11.600 14.454 1.00 53.38 91 GLY A C 1
ATOM 735 O O . GLY A 1 91 ? 5.174 11.791 15.637 1.00 53.38 91 GLY A O 1
ATOM 736 N N . GLN A 1 92 ? 5.598 12.235 13.492 1.00 53.72 92 GLN A N 1
ATOM 737 C CA . GLN A 1 92 ? 6.576 13.292 13.750 1.00 53.72 92 GLN A CA 1
ATOM 738 C C . GLN A 1 92 ? 6.039 14.646 13.279 1.00 53.72 92 GLN A C 1
ATOM 740 O O . GLN A 1 92 ? 6.712 15.374 12.543 1.00 53.72 92 GLN A O 1
ATOM 745 N N . ASN A 1 93 ? 4.783 14.969 13.605 1.00 47.81 93 ASN A N 1
ATOM 746 C CA . ASN A 1 93 ? 4.280 16.305 13.316 1.00 47.81 93 ASN A CA 1
ATOM 747 C C . ASN A 1 93 ? 4.913 17.288 14.310 1.00 47.81 93 ASN A C 1
ATOM 749 O O . ASN A 1 93 ? 4.777 17.138 15.520 1.00 47.81 93 ASN A O 1
ATOM 753 N N . LYS A 1 94 ? 5.637 18.285 13.7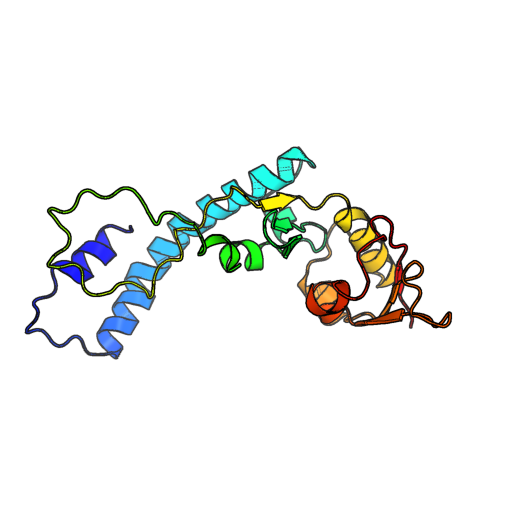92 1.00 47.25 94 LYS A N 1
ATOM 754 C CA . LYS A 1 94 ? 6.330 19.330 14.562 1.00 47.25 94 LYS A CA 1
ATOM 755 C C . LYS A 1 94 ? 5.352 20.356 15.166 1.00 47.25 94 LYS A C 1
ATOM 757 O O . LYS A 1 94 ? 5.639 21.549 15.150 1.00 47.25 94 LYS A O 1
ATOM 762 N N . SER A 1 95 ? 4.198 19.948 15.694 1.00 47.44 95 SER A N 1
ATOM 763 C CA . SER A 1 95 ? 3.324 20.865 16.437 1.00 47.44 95 SER A CA 1
ATOM 764 C C . SER A 1 95 ? 3.842 21.015 17.867 1.00 47.44 95 SER A C 1
ATOM 766 O O . SER A 1 95 ? 3.234 20.538 18.818 1.00 47.44 95 SER A O 1
ATOM 768 N N . ARG A 1 96 ? 5.012 21.648 18.011 1.00 44.28 96 ARG A N 1
ATOM 769 C CA . ARG A 1 96 ? 5.548 22.040 19.321 1.00 44.28 96 ARG A CA 1
ATOM 770 C C . ARG A 1 96 ? 5.018 23.382 19.818 1.00 44.28 96 ARG A C 1
ATOM 772 O O . ARG A 1 96 ? 5.266 23.709 20.961 1.00 44.28 96 ARG A O 1
ATOM 779 N N . ASN A 1 97 ? 4.272 24.134 19.012 1.00 46.66 97 ASN A N 1
ATOM 780 C CA . ASN A 1 97 ? 3.796 25.460 19.394 1.00 46.66 97 ASN A CA 1
ATOM 781 C C . ASN A 1 97 ? 2.340 25.630 18.965 1.00 46.66 97 ASN A C 1
ATOM 783 O O . ASN A 1 97 ? 2.103 25.760 17.764 1.00 46.66 97 ASN A O 1
ATOM 787 N N . ARG A 1 98 ? 1.402 25.608 19.926 1.00 42.03 98 ARG A N 1
ATOM 788 C CA . ARG A 1 98 ? 0.113 26.346 19.958 1.00 42.03 98 ARG A CA 1
ATOM 789 C C . ARG A 1 98 ? -0.891 25.717 20.935 1.00 42.03 98 ARG A C 1
ATOM 791 O O . ARG A 1 98 ? -2.012 25.407 20.552 1.00 42.03 98 ARG A O 1
ATOM 798 N N . LEU A 1 99 ? -0.519 25.570 22.200 1.00 46.16 99 LEU A N 1
ATOM 799 C CA . LEU A 1 99 ? -1.519 25.543 23.267 1.00 46.16 99 LEU A CA 1
ATOM 800 C C . LEU A 1 99 ? -1.069 26.546 24.325 1.00 46.16 99 LEU A C 1
ATOM 802 O O . LEU A 1 99 ? 0.075 26.511 24.761 1.00 46.16 99 LEU A O 1
ATOM 806 N N . SER A 1 100 ? -1.942 27.508 24.610 1.00 49.19 100 SER A N 1
ATOM 807 C CA . SER A 1 100 ? -1.795 28.498 25.673 1.00 49.19 100 SER A CA 1
ATOM 808 C C . SER A 1 100 ? -1.806 27.813 27.041 1.00 49.19 100 SER A C 1
ATOM 810 O O . SER A 1 100 ? -2.560 26.866 27.259 1.00 49.19 100 SER A O 1
ATOM 812 N N . ASP A 1 101 ? -0.975 28.331 27.938 1.00 48.81 101 ASP A N 1
ATOM 813 C CA . ASP A 1 101 ? -0.431 27.710 29.153 1.00 48.81 101 ASP A CA 1
ATOM 814 C C . ASP A 1 101 ? -1.396 27.374 30.312 1.00 48.81 101 ASP A C 1
ATOM 816 O O . ASP A 1 101 ? -0.930 27.038 31.395 1.00 48.81 101 ASP A O 1
ATOM 820 N N . GLU A 1 102 ? -2.722 27.401 30.158 1.00 45.44 102 GLU A N 1
ATOM 821 C CA . GLU A 1 102 ? -3.609 27.383 31.344 1.00 45.44 102 GLU A CA 1
ATOM 822 C C . GLU A 1 102 ? -4.359 26.065 31.615 1.00 45.44 102 GLU A C 1
ATOM 824 O O . GLU A 1 102 ? -5.028 25.932 32.633 1.00 45.44 102 GLU A O 1
ATOM 829 N N . GLN A 1 103 ? -4.205 25.039 30.769 1.00 46.38 103 GLN A N 1
ATOM 830 C CA . GLN A 1 103 ? -4.792 23.699 31.005 1.00 46.38 103 GLN A CA 1
ATOM 831 C C . GLN A 1 103 ? -3.743 22.576 31.124 1.00 46.38 103 GLN A C 1
ATOM 833 O O . GLN A 1 103 ? -4.078 21.393 31.118 1.00 46.38 103 GLN A O 1
ATOM 838 N N . LEU A 1 104 ? -2.462 22.937 31.247 1.00 46.38 104 LEU A N 1
ATOM 839 C CA . LEU A 1 104 ? -1.315 22.027 31.121 1.00 46.38 104 LEU A CA 1
ATOM 840 C C . LEU A 1 104 ? -0.829 21.366 32.427 1.00 46.38 104 LEU A C 1
ATOM 842 O O . LEU A 1 104 ? 0.192 20.685 32.402 1.00 46.38 104 LEU A O 1
ATOM 846 N N . SER A 1 105 ? -1.521 21.503 33.564 1.00 41.19 105 SER A N 1
ATOM 847 C CA . SER A 1 105 ? -1.022 20.955 34.843 1.00 41.19 105 SER A CA 1
ATOM 848 C C . SER A 1 105 ? -1.574 19.579 35.244 1.00 41.19 105 SER A C 1
A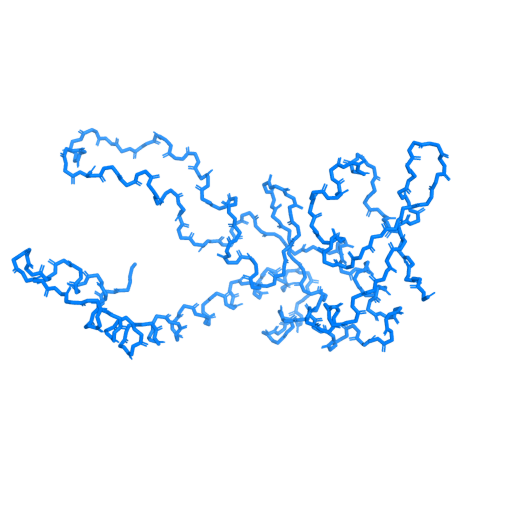TOM 850 O O . SER A 1 105 ? -1.051 18.981 36.180 1.00 41.19 105 SER A O 1
ATOM 852 N N . ILE A 1 106 ? -2.549 19.016 34.518 1.00 43.47 106 ILE A N 1
ATOM 853 C CA . ILE A 1 106 ? -3.016 17.624 34.714 1.00 43.47 106 ILE A CA 1
ATOM 854 C C . ILE A 1 106 ? -3.082 16.895 33.363 1.00 43.47 106 ILE A C 1
ATOM 856 O O . ILE A 1 106 ? -4.028 16.191 33.031 1.00 43.47 106 ILE A O 1
ATOM 860 N N . GLN A 1 107 ? -2.059 17.078 32.533 1.00 41.09 107 GLN A N 1
ATOM 861 C CA . GLN A 1 107 ? -1.785 16.166 31.428 1.00 41.09 107 GLN A CA 1
ATOM 862 C C . GLN A 1 107 ? -0.460 15.491 31.723 1.00 41.09 107 GLN A C 1
ATOM 864 O O . GLN A 1 107 ? 0.615 15.955 31.349 1.00 41.09 107 GLN A O 1
ATOM 869 N N . VAL A 1 108 ? -0.570 14.377 32.445 1.00 40.19 108 VAL A N 1
ATOM 870 C CA . VAL A 1 108 ? 0.442 13.329 32.504 1.00 40.19 108 VAL A CA 1
ATOM 871 C C . VAL A 1 108 ? 1.078 13.208 31.124 1.00 40.19 108 VAL A C 1
ATOM 873 O O . VAL A 1 108 ? 0.400 12.880 30.162 1.00 40.19 108 VAL A O 1
ATOM 876 N N . SER A 1 109 ? 2.356 13.564 31.036 1.00 39.50 109 SER A N 1
ATOM 877 C CA . SER A 1 109 ? 3.385 13.088 30.111 1.00 39.50 109 SER A CA 1
ATOM 878 C C . SER A 1 109 ? 2.955 12.068 29.026 1.00 39.50 109 SER A C 1
ATOM 880 O O . SER A 1 109 ? 3.496 10.969 28.934 1.00 39.50 109 SER A O 1
ATOM 882 N N . TYR A 1 110 ? 2.042 12.423 28.116 1.00 41.88 110 TYR A N 1
ATOM 883 C CA . TYR A 1 110 ? 1.713 11.624 26.925 1.00 41.88 110 TYR A CA 1
ATOM 884 C C . TYR A 1 110 ? 2.718 11.895 25.793 1.00 41.88 110 TYR A C 1
ATOM 886 O O . TYR A 1 110 ? 2.380 11.955 24.611 1.00 41.88 110 TYR A O 1
ATOM 894 N N . HIS A 1 111 ? 4.006 12.001 26.136 1.00 41.44 111 HIS A N 1
ATOM 895 C CA . HIS A 1 111 ? 5.101 11.966 25.161 1.00 41.44 111 HIS A CA 1
ATOM 896 C C . HIS A 1 111 ? 5.204 10.614 24.421 1.00 41.44 111 HIS A C 1
ATOM 898 O O . HIS A 1 111 ? 5.949 10.506 23.451 1.00 41.44 111 HIS A O 1
ATOM 904 N N . TYR A 1 112 ? 4.406 9.608 24.800 1.00 41.00 112 TYR A N 1
ATOM 905 C CA . TYR A 1 112 ? 4.326 8.318 24.109 1.00 41.00 112 TYR A CA 1
ATOM 906 C C . TYR A 1 112 ? 3.407 8.292 22.871 1.00 41.00 112 TYR A C 1
ATOM 908 O O . TYR A 1 112 ? 3.497 7.357 22.078 1.00 41.00 112 TYR A O 1
ATOM 916 N N . TRP A 1 113 ? 2.563 9.309 22.646 1.00 42.97 113 TRP A N 1
ATOM 917 C CA . TRP A 1 113 ? 1.506 9.258 21.617 1.00 42.97 113 TRP A CA 1
ATOM 918 C C . TRP A 1 113 ? 1.530 10.437 20.634 1.00 42.97 113 TRP A C 1
ATOM 920 O O . TRP A 1 113 ? 0.508 10.816 20.071 1.00 42.97 113 TRP A O 1
ATOM 930 N N . GLY A 1 114 ? 2.716 10.967 20.314 1.00 44.41 114 GLY A N 1
ATOM 931 C CA . GLY A 1 114 ? 2.899 11.940 19.217 1.00 44.41 114 GLY A CA 1
ATOM 932 C C . GLY A 1 114 ? 2.505 11.419 17.820 1.00 44.41 114 GLY A C 1
ATOM 933 O O . GLY A 1 114 ? 2.585 12.143 16.826 1.00 44.41 114 GLY A O 1
ATOM 934 N N . ARG A 1 115 ? 2.051 10.164 17.719 1.00 54.53 115 ARG A N 1
ATOM 935 C CA . ARG A 1 115 ? 1.464 9.596 16.509 1.00 54.53 115 ARG A CA 1
ATOM 936 C C . ARG A 1 115 ? 0.028 10.080 16.362 1.00 54.53 115 ARG A C 1
ATOM 938 O O . ARG A 1 115 ? -0.906 9.421 16.801 1.00 54.53 115 ARG A O 1
ATOM 945 N N . GLY A 1 116 ? -0.133 11.243 15.731 1.00 56.50 116 GLY A N 1
ATOM 946 C CA . GLY A 1 116 ? -1.442 11.711 15.281 1.00 56.50 116 GLY A CA 1
ATOM 947 C C . GLY A 1 116 ? -2.186 10.623 14.496 1.00 56.50 116 GLY A C 1
ATOM 948 O O . GLY A 1 116 ? -1.563 9.748 13.886 1.00 56.50 116 GLY A O 1
ATOM 949 N N . CYS A 1 117 ? -3.521 10.674 14.528 1.00 63.97 117 CYS A N 1
ATOM 950 C CA . CYS A 1 117 ? -4.372 9.766 13.761 1.00 63.97 117 CYS A CA 1
ATOM 951 C C . CYS A 1 117 ? -3.907 9.702 12.298 1.00 63.97 117 CYS A C 1
ATOM 953 O O . CYS A 1 117 ? -3.466 10.705 11.741 1.00 63.97 117 CYS A O 1
ATOM 955 N N . TRP A 1 118 ? -4.008 8.529 11.663 1.00 70.94 118 TRP A N 1
ATOM 956 C CA . TRP A 1 118 ? -3.680 8.421 10.244 1.00 70.94 118 TRP A CA 1
ATOM 957 C C . TRP A 1 118 ? -4.531 9.397 9.434 1.00 70.94 118 TRP A C 1
ATOM 959 O O . TRP A 1 118 ? -5.767 9.353 9.493 1.00 70.94 118 TRP A O 1
ATOM 969 N N . GLU A 1 119 ? -3.857 10.205 8.624 1.00 70.50 119 GLU A N 1
ATOM 970 C CA . GLU A 1 119 ? -4.468 11.066 7.626 1.00 70.50 119 GLU A CA 1
ATOM 971 C C . GLU A 1 119 ? -3.751 10.876 6.277 1.00 70.50 119 GLU A C 1
ATOM 973 O O . GLU A 1 119 ? -2.542 10.612 6.258 1.00 70.50 119 GLU A O 1
ATOM 978 N N . PRO A 1 120 ? -4.440 11.025 5.134 1.00 73.69 120 PRO A N 1
ATOM 979 C CA . PRO A 1 120 ? -3.875 10.707 3.825 1.00 73.69 120 PRO A CA 1
ATOM 980 C C . PRO A 1 120 ? -2.736 11.637 3.379 1.00 73.69 120 PRO A C 1
ATOM 982 O O . PRO A 1 120 ? -1.995 11.254 2.487 1.00 73.69 120 PRO A O 1
ATOM 985 N N . GLN A 1 121 ? -2.498 12.789 4.028 1.00 78.62 121 GLN A N 1
ATOM 986 C CA . GLN A 1 121 ? -1.686 13.931 3.547 1.00 78.62 121 GLN A CA 1
ATOM 987 C C . GLN A 1 121 ? -0.331 13.563 2.915 1.00 78.62 121 GLN A C 1
ATOM 989 O O . GLN A 1 121 ? -0.336 13.312 1.742 1.00 78.62 121 GLN A O 1
ATOM 994 N N . GLY A 1 122 ? 0.832 13.473 3.548 1.00 83.56 122 GLY A N 1
ATOM 995 C CA . GLY A 1 122 ? 2.087 13.065 2.866 1.00 83.56 122 GLY A CA 1
ATOM 996 C C . GLY A 1 122 ? 2.209 11.621 2.305 1.00 83.56 122 GLY A C 1
ATOM 997 O O . GLY A 1 122 ? 3.261 11.015 2.502 1.00 83.56 122 GLY A O 1
ATOM 998 N N . ILE A 1 123 ? 1.172 11.037 1.684 1.00 90.94 123 ILE A N 1
ATOM 999 C CA . ILE A 1 123 ? 1.223 9.797 0.889 1.00 90.94 123 ILE A CA 1
ATOM 1000 C C . ILE A 1 123 ? 0.799 10.138 -0.551 1.00 90.94 123 ILE A C 1
ATOM 1002 O O . ILE A 1 123 ? -0.247 10.751 -0.769 1.00 90.94 123 ILE A O 1
ATOM 1006 N N . SER A 1 124 ? 1.571 9.687 -1.537 1.00 93.06 124 SER A N 1
ATOM 1007 C CA . SER A 1 124 ? 1.212 9.723 -2.959 1.00 93.06 124 SER A CA 1
ATOM 1008 C C . SER A 1 124 ? 1.184 8.318 -3.562 1.00 93.06 124 SER A C 1
ATOM 1010 O O . SER A 1 124 ? 1.741 7.380 -2.998 1.00 93.06 124 SER A O 1
ATOM 1012 N N . PHE A 1 125 ? 0.520 8.160 -4.707 1.00 94.31 125 PHE A N 1
ATOM 1013 C CA . PHE A 1 125 ? 0.620 6.938 -5.504 1.00 94.31 125 PHE A CA 1
ATOM 1014 C C . PHE A 1 125 ? 1.969 6.913 -6.236 1.00 94.31 125 PHE A C 1
ATOM 1016 O O . PHE A 1 125 ? 2.366 7.927 -6.816 1.00 94.31 125 PHE A O 1
ATOM 1023 N N . ASP A 1 126 ? 2.688 5.789 -6.192 1.00 91.75 126 ASP A N 1
ATOM 1024 C CA . ASP A 1 126 ? 4.019 5.673 -6.800 1.00 91.75 126 ASP A CA 1
ATOM 1025 C C . ASP A 1 126 ? 3.921 5.170 -8.247 1.00 91.75 126 ASP A C 1
ATOM 1027 O O . ASP A 1 126 ? 4.070 3.983 -8.539 1.00 91.75 126 ASP A O 1
ATOM 1031 N N . THR A 1 127 ? 3.643 6.090 -9.172 1.00 89.56 127 THR A N 1
ATOM 1032 C CA . THR A 1 127 ? 3.524 5.772 -10.603 1.00 89.56 127 THR A CA 1
ATOM 1033 C C . THR A 1 127 ? 4.832 5.284 -11.217 1.00 89.56 127 THR A C 1
ATOM 1035 O O . THR A 1 127 ? 4.794 4.456 -12.117 1.00 89.56 127 THR A O 1
ATOM 1038 N N . ALA A 1 128 ? 5.986 5.751 -10.733 1.00 84.81 128 ALA A N 1
ATOM 1039 C CA . ALA A 1 128 ? 7.281 5.286 -11.227 1.00 84.81 128 ALA A CA 1
ATOM 1040 C C . ALA A 1 128 ? 7.524 3.818 -10.842 1.00 84.81 128 ALA A C 1
ATOM 1042 O O . ALA A 1 128 ? 8.043 3.027 -11.629 1.00 84.81 128 ALA A O 1
ATOM 1043 N N . TRP A 1 129 ? 7.113 3.432 -9.633 1.00 85.25 129 TRP A N 1
ATOM 1044 C CA . TRP A 1 129 ? 7.242 2.057 -9.160 1.00 85.25 129 TRP A CA 1
ATOM 1045 C C . TRP A 1 129 ? 6.280 1.078 -9.831 1.00 85.25 129 TRP A C 1
ATOM 1047 O O . TRP A 1 129 ? 6.600 -0.106 -9.965 1.00 85.25 129 TRP A O 1
ATOM 1057 N N . LEU A 1 130 ? 5.122 1.563 -10.277 1.00 88.50 130 LEU A N 1
ATOM 1058 C CA . LEU A 1 130 ? 4.120 0.762 -10.973 1.00 88.50 130 LEU A CA 1
ATOM 1059 C C . LEU A 1 130 ? 4.719 -0.028 -12.146 1.00 88.50 130 LEU A C 1
ATOM 1061 O O . LEU A 1 130 ? 4.487 -1.232 -12.261 1.00 88.50 130 LEU A O 1
ATOM 1065 N N . ASP A 1 131 ? 5.497 0.628 -13.006 1.00 87.44 131 ASP A N 1
ATOM 1066 C CA . ASP A 1 131 ? 6.046 -0.004 -14.211 1.00 87.44 131 ASP A CA 1
ATOM 1067 C C . ASP A 1 131 ? 7.192 -0.974 -13.894 1.00 87.44 131 ASP A C 1
ATOM 1069 O O . ASP A 1 131 ? 7.282 -2.055 -14.488 1.00 87.44 131 ASP A O 1
ATOM 1073 N N . ILE A 1 132 ? 8.006 -0.650 -12.884 1.00 86.00 132 ILE A N 1
ATOM 1074 C CA . ILE A 1 132 ? 9.047 -1.547 -12.362 1.00 86.00 132 ILE A CA 1
ATOM 1075 C C . ILE A 1 132 ? 8.398 -2.815 -11.792 1.00 86.00 132 ILE A C 1
ATOM 1077 O O . ILE A 1 132 ? 8.802 -3.931 -12.118 1.00 86.00 132 ILE A O 1
ATOM 1081 N N . THR A 1 133 ? 7.333 -2.661 -11.006 1.00 88.50 133 THR A N 1
ATOM 1082 C CA . THR A 1 133 ? 6.626 -3.787 -10.382 1.00 88.50 133 THR A CA 1
ATOM 1083 C C . THR A 1 133 ? 5.935 -4.655 -11.420 1.00 88.50 133 THR A C 1
ATOM 1085 O O . THR A 1 133 ? 6.062 -5.872 -11.369 1.00 88.50 133 THR A O 1
ATOM 1088 N N . LYS A 1 134 ? 5.281 -4.063 -12.428 1.00 92.06 134 LYS A N 1
ATOM 1089 C CA . LYS A 1 134 ? 4.725 -4.822 -13.562 1.00 92.06 134 LYS A CA 1
ATOM 1090 C C . LYS A 1 134 ? 5.787 -5.670 -14.258 1.00 92.06 134 LYS A C 1
ATOM 1092 O O . LYS A 1 134 ? 5.493 -6.796 -14.650 1.00 92.06 134 LYS A O 1
ATOM 1097 N N . THR A 1 135 ? 6.994 -5.135 -14.427 1.00 89.06 135 THR A N 1
ATOM 1098 C CA . THR A 1 135 ? 8.112 -5.857 -15.050 1.00 89.06 135 THR A CA 1
ATOM 1099 C C . THR A 1 135 ? 8.542 -7.044 -14.193 1.00 89.06 135 THR A C 1
ATOM 1101 O O . THR A 1 135 ? 8.642 -8.155 -14.707 1.00 89.06 135 THR A O 1
ATOM 1104 N N . ILE A 1 136 ? 8.703 -6.836 -12.883 1.00 89.19 136 ILE A N 1
ATOM 1105 C CA . ILE A 1 136 ? 9.074 -7.893 -11.931 1.00 89.19 136 ILE A CA 1
ATOM 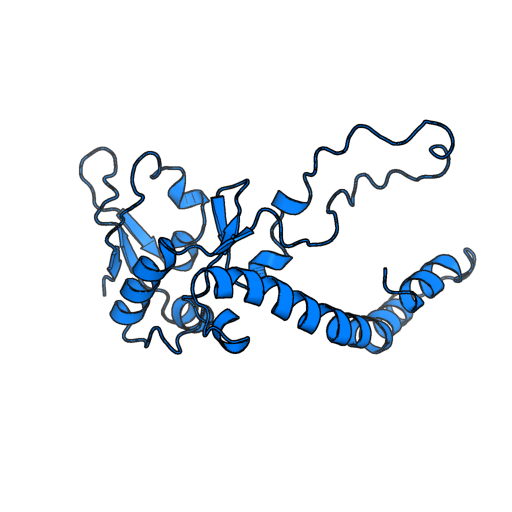1106 C C . ILE A 1 136 ? 8.000 -8.983 -11.873 1.00 89.19 136 ILE A C 1
ATOM 1108 O O . ILE A 1 136 ? 8.329 -10.154 -12.023 1.00 89.19 136 ILE A O 1
ATOM 1112 N N . ILE A 1 137 ? 6.722 -8.612 -11.738 1.00 92.69 137 ILE A N 1
ATOM 1113 C CA . ILE A 1 137 ? 5.590 -9.553 -11.705 1.00 92.69 137 ILE A CA 1
ATOM 1114 C C . ILE A 1 137 ? 5.583 -10.433 -12.958 1.00 92.69 137 ILE A C 1
ATOM 1116 O O . ILE A 1 137 ? 5.554 -11.657 -12.849 1.00 92.69 137 ILE A O 1
ATOM 1120 N N . LYS A 1 138 ? 5.685 -9.826 -14.149 1.00 93.69 138 LYS A N 1
ATOM 1121 C CA . LYS A 1 138 ? 5.733 -10.576 -15.414 1.00 93.69 138 LYS A CA 1
ATOM 1122 C C . LYS A 1 138 ? 6.936 -11.509 -15.481 1.00 93.69 138 LYS A C 1
ATOM 1124 O O . LYS A 1 138 ? 6.808 -12.636 -15.944 1.00 93.69 138 LYS A O 1
ATOM 1129 N N . ALA A 1 139 ? 8.093 -11.052 -15.014 1.00 89.38 139 ALA A N 1
ATOM 1130 C CA . ALA A 1 139 ? 9.301 -11.864 -14.971 1.00 89.38 139 ALA A CA 1
ATOM 1131 C C . ALA A 1 139 ? 9.219 -12.995 -13.927 1.00 89.38 139 ALA A C 1
ATOM 1133 O O . ALA A 1 139 ? 9.936 -13.976 -14.041 1.00 89.38 139 ALA A O 1
ATOM 1134 N N . CYS A 1 140 ? 8.305 -12.923 -12.960 1.00 90.50 140 CYS A N 1
ATOM 1135 C CA . CYS A 1 140 ? 7.974 -14.047 -12.078 1.00 90.50 140 CYS A CA 1
ATOM 1136 C C . CYS A 1 140 ? 6.925 -14.998 -12.684 1.00 90.50 140 CYS A C 1
ATOM 1138 O O . CYS A 1 140 ? 6.510 -15.939 -12.019 1.00 90.50 140 CYS A O 1
ATOM 1140 N N . GLY A 1 141 ? 6.459 -14.756 -13.916 1.00 93.19 141 GLY A N 1
ATOM 1141 C CA . GLY A 1 141 ? 5.380 -15.530 -14.540 1.00 93.19 141 GLY A CA 1
ATOM 1142 C C . GLY A 1 141 ? 3.983 -15.230 -13.981 1.00 93.19 141 GLY A C 1
ATOM 1143 O O . GLY A 1 141 ? 3.050 -15.987 -14.232 1.00 93.19 141 GLY A O 1
ATOM 1144 N N . LEU A 1 142 ? 3.827 -14.137 -13.230 1.00 95.19 142 LEU A N 1
ATOM 1145 C CA . LEU A 1 142 ? 2.565 -13.714 -12.624 1.00 95.19 142 LEU A CA 1
ATOM 1146 C C . LEU A 1 142 ? 1.849 -12.669 -13.508 1.00 95.19 142 LEU A C 1
ATOM 1148 O O . LEU A 1 142 ? 2.476 -11.993 -14.329 1.00 95.19 142 LEU A O 1
ATOM 1152 N N . ASP A 1 143 ? 0.535 -12.491 -13.325 1.00 96.44 143 ASP A N 1
ATOM 1153 C CA . ASP A 1 143 ? -0.248 -11.456 -14.022 1.00 96.44 143 ASP A CA 1
ATOM 1154 C C . ASP A 1 143 ? -0.305 -10.150 -13.199 1.00 96.44 143 ASP A C 1
ATOM 1156 O O . ASP A 1 143 ? -0.886 -10.139 -12.114 1.00 96.44 143 ASP A O 1
ATOM 1160 N N . PRO A 1 144 ? 0.209 -9.007 -13.699 1.00 94.75 144 PRO A N 1
ATOM 1161 C CA . PRO A 1 144 ? 0.136 -7.721 -12.999 1.00 94.75 144 PRO A CA 1
ATOM 1162 C C . PRO A 1 144 ? -1.265 -7.191 -12.699 1.00 94.75 144 PRO A C 1
ATOM 1164 O O . PRO A 1 144 ? -1.385 -6.240 -11.932 1.00 94.75 144 PRO A O 1
ATOM 1167 N N . ARG A 1 145 ? -2.312 -7.736 -13.326 1.00 94.31 145 ARG A N 1
ATOM 1168 C CA . ARG A 1 145 ? -3.702 -7.341 -13.057 1.00 94.31 145 ARG A CA 1
ATOM 1169 C C . ARG A 1 145 ? -4.298 -8.040 -11.841 1.00 94.31 145 ARG A C 1
ATOM 1171 O O . ARG A 1 145 ? -5.303 -7.567 -11.322 1.00 94.31 145 ARG A O 1
ATOM 1178 N N . THR A 1 146 ? -3.707 -9.149 -11.405 1.00 95.81 146 THR A N 1
ATOM 1179 C CA . THR A 1 146 ? -4.246 -9.977 -10.317 1.00 95.81 146 THR A CA 1
ATOM 1180 C C . THR A 1 146 ? -3.231 -10.243 -9.214 1.00 95.81 146 THR A C 1
ATOM 1182 O O . THR A 1 146 ? -3.637 -10.508 -8.087 1.00 95.81 146 THR A O 1
ATOM 1185 N N . ALA A 1 147 ? -1.933 -10.153 -9.515 1.00 95.75 147 ALA A N 1
ATOM 1186 C CA . ALA A 1 147 ? -0.864 -10.424 -8.568 1.00 95.75 147 ALA A CA 1
ATOM 1187 C C . ALA A 1 147 ? -0.902 -9.445 -7.393 1.00 95.75 147 ALA A C 1
ATOM 1189 O O . ALA A 1 147 ? -0.900 -8.218 -7.545 1.00 95.75 147 ALA A O 1
ATOM 1190 N N . THR A 1 148 ? -0.904 -10.016 -6.203 1.00 93.75 148 THR A N 1
ATOM 1191 C CA . THR A 1 148 ? -0.885 -9.344 -4.914 1.00 93.75 148 THR A CA 1
ATOM 1192 C C . THR A 1 148 ? 0.542 -9.208 -4.396 1.00 93.75 148 THR A C 1
ATOM 1194 O O . THR A 1 148 ? 1.484 -9.818 -4.904 1.00 93.75 148 THR A O 1
ATOM 1197 N N . PHE A 1 149 ? 0.716 -8.397 -3.352 1.00 88.38 149 PHE A N 1
ATOM 1198 C CA . PHE A 1 149 ? 2.000 -8.326 -2.654 1.00 88.38 149 PHE A CA 1
ATOM 1199 C C . PHE A 1 149 ? 2.438 -9.690 -2.094 1.00 88.38 149 PHE A C 1
ATOM 1201 O O . PHE A 1 149 ? 3.628 -9.997 -2.125 1.00 88.38 149 PHE A O 1
ATOM 1208 N N . GLN A 1 150 ? 1.485 -10.511 -1.634 1.00 90.12 150 GLN A N 1
ATOM 1209 C CA . GLN A 1 150 ? 1.769 -11.846 -1.113 1.00 90.12 150 GLN A CA 1
ATOM 1210 C C . GLN A 1 150 ? 2.314 -12.767 -2.209 1.00 90.12 150 GLN A C 1
ATOM 1212 O O . GLN A 1 150 ? 3.320 -13.421 -1.980 1.00 90.12 150 GLN A O 1
ATOM 1217 N N . ASP A 1 151 ? 1.745 -12.729 -3.418 1.00 93.56 151 ASP A N 1
ATOM 1218 C CA . ASP A 1 151 ? 2.225 -13.558 -4.536 1.00 93.56 151 ASP A CA 1
ATOM 1219 C C . ASP A 1 151 ? 3.699 -13.269 -4.876 1.00 93.56 151 ASP A C 1
ATOM 1221 O O . ASP A 1 151 ? 4.477 -14.181 -5.147 1.00 93.56 151 ASP A O 1
ATOM 1225 N N . LEU A 1 152 ? 4.115 -11.995 -4.826 1.00 88.81 152 LEU A N 1
ATOM 1226 C CA . LEU A 1 152 ? 5.521 -11.619 -5.016 1.00 88.81 152 LEU A CA 1
ATOM 1227 C C . LEU A 1 152 ? 6.409 -11.986 -3.825 1.00 88.81 152 LEU A C 1
ATOM 1229 O O . LEU A 1 152 ? 7.581 -12.307 -4.018 1.00 88.81 152 LEU A O 1
ATOM 1233 N N . TYR A 1 153 ? 5.876 -11.909 -2.605 1.00 89.44 153 TYR A N 1
ATOM 1234 C CA . TYR A 1 153 ? 6.586 -12.348 -1.408 1.00 89.44 153 TYR A CA 1
ATOM 1235 C C . TYR A 1 153 ? 6.855 -13.856 -1.454 1.00 89.44 153 TYR A C 1
ATOM 1237 O O . TYR A 1 153 ? 7.975 -14.276 -1.183 1.00 89.44 153 TYR A O 1
ATOM 1245 N N . ASP A 1 154 ? 5.866 -14.642 -1.877 1.00 91.94 154 ASP A N 1
ATOM 1246 C CA . ASP A 1 154 ? 5.956 -16.098 -1.995 1.00 91.94 154 ASP A CA 1
ATOM 1247 C C . ASP A 1 154 ? 6.874 -16.519 -3.149 1.00 91.94 154 ASP A C 1
ATOM 1249 O O . ASP A 1 154 ? 7.664 -17.451 -3.005 1.00 91.94 154 ASP A O 1
ATOM 1253 N N . ALA A 1 155 ? 6.830 -15.800 -4.278 1.00 91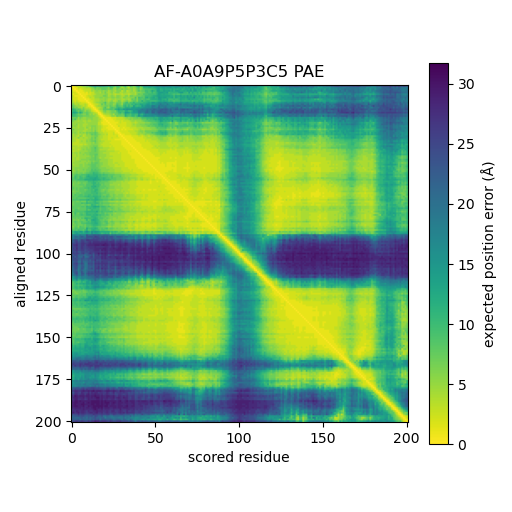.38 155 ALA A N 1
ATOM 1254 C CA . ALA A 1 155 ? 7.766 -16.010 -5.383 1.00 91.38 155 ALA A CA 1
ATOM 1255 C C . ALA A 1 155 ? 9.214 -15.645 -5.010 1.00 91.38 155 ALA A C 1
ATOM 1257 O O . ALA A 1 155 ? 10.146 -16.196 -5.594 1.00 91.38 155 ALA A O 1
ATOM 1258 N N . ASN A 1 156 ? 9.390 -14.698 -4.077 1.00 90.19 156 ASN A N 1
ATOM 1259 C CA . ASN A 1 156 ? 10.665 -14.181 -3.578 1.00 90.19 156 ASN A CA 1
ATOM 1260 C C . ASN A 1 156 ? 11.759 -14.074 -4.665 1.00 90.19 156 ASN A C 1
ATOM 1262 O O . ASN A 1 156 ? 12.805 -14.715 -4.549 1.00 90.19 156 ASN A O 1
ATOM 1266 N N . PRO A 1 157 ? 11.545 -13.309 -5.751 1.00 89.00 157 PRO A N 1
ATOM 1267 C CA . PRO A 1 157 ? 12.482 -13.285 -6.869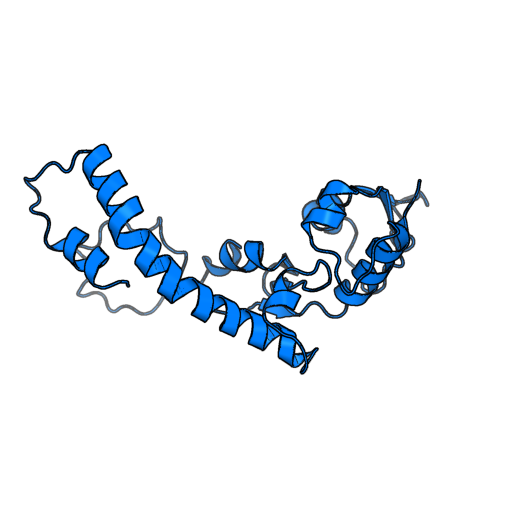 1.00 89.00 157 PRO A CA 1
ATOM 1268 C C . PRO A 1 157 ? 13.820 -12.633 -6.500 1.00 89.00 157 PRO A C 1
ATOM 1270 O O . PRO A 1 157 ? 13.870 -11.654 -5.743 1.00 89.00 157 PRO A O 1
ATOM 1273 N N . LEU A 1 158 ? 14.898 -13.123 -7.122 1.00 89.31 158 LEU A N 1
ATOM 1274 C CA . LEU A 1 158 ? 16.191 -12.445 -7.153 1.00 89.31 158 LEU A CA 1
ATOM 1275 C C . LEU A 1 158 ? 16.182 -11.386 -8.261 1.00 89.31 158 LEU A C 1
ATOM 1277 O O . LEU A 1 158 ? 15.997 -11.688 -9.441 1.00 89.31 158 LEU A O 1
ATOM 1281 N N . ILE A 1 159 ? 16.386 -10.132 -7.876 1.00 87.00 159 ILE A N 1
ATOM 1282 C CA . ILE A 1 159 ? 16.254 -8.966 -8.748 1.00 87.00 159 ILE A CA 1
ATOM 1283 C C . ILE A 1 159 ? 17.629 -8.357 -8.988 1.00 87.00 159 ILE A C 1
ATOM 1285 O O . ILE A 1 159 ? 18.299 -7.917 -8.055 1.00 87.00 159 ILE A O 1
ATOM 1289 N N . GLU A 1 160 ? 18.021 -8.287 -10.255 1.00 85.25 160 GLU A N 1
ATOM 1290 C CA . GLU A 1 160 ? 19.156 -7.507 -10.736 1.00 85.25 160 GLU A CA 1
ATOM 1291 C C . GLU A 1 160 ? 18.703 -6.069 -11.010 1.00 85.25 160 GLU A C 1
ATOM 1293 O O . GLU A 1 160 ? 17.781 -5.831 -11.797 1.00 85.25 160 GLU A O 1
ATOM 1298 N N . CYS A 1 161 ? 19.371 -5.095 -10.394 1.00 79.12 161 CYS A N 1
ATOM 1299 C CA . CYS A 1 161 ? 19.230 -3.697 -10.786 1.00 79.12 161 CYS A CA 1
ATOM 1300 C C . CYS A 1 161 ? 20.248 -3.383 -11.884 1.00 79.12 161 CYS A C 1
ATOM 1302 O O . CYS A 1 161 ? 21.445 -3.290 -11.609 1.00 79.12 161 CYS A O 1
ATOM 1304 N N . THR A 1 162 ? 19.792 -3.169 -13.119 1.00 75.62 162 THR A N 1
ATOM 1305 C CA . THR A 1 162 ? 20.714 -2.959 -14.249 1.00 75.62 162 THR A CA 1
ATOM 1306 C C . THR A 1 162 ? 21.228 -1.524 -14.350 1.00 75.62 162 THR A C 1
ATOM 1308 O O . THR A 1 162 ? 22.127 -1.249 -15.137 1.00 75.62 162 THR A O 1
ATOM 1311 N N . THR A 1 163 ? 20.662 -0.593 -13.578 1.00 69.31 163 THR A N 1
ATOM 1312 C CA . THR A 1 163 ? 21.119 0.807 -13.506 1.00 69.31 163 THR A CA 1
ATOM 1313 C C . THR A 1 163 ? 21.957 1.104 -12.275 1.00 69.31 163 THR A C 1
ATOM 1315 O O . THR A 1 163 ? 22.537 2.180 -12.165 1.00 69.31 163 THR A O 1
ATOM 1318 N N . CYS A 1 164 ? 21.972 0.188 -11.311 1.00 70.31 164 CYS A N 1
ATOM 1319 C CA . CYS A 1 164 ? 22.758 0.329 -10.106 1.00 70.31 164 CYS A CA 1
ATOM 1320 C C . CYS A 1 164 ? 24.160 -0.174 -10.420 1.00 70.31 164 CYS A C 1
ATOM 1322 O O . CYS A 1 164 ? 24.376 -1.380 -10.513 1.00 70.31 164 CYS A O 1
ATOM 1324 N N . THR A 1 165 ? 25.109 0.741 -10.578 1.00 65.94 165 THR A N 1
ATOM 1325 C CA . THR A 1 165 ? 26.521 0.388 -10.715 1.00 65.94 165 THR A CA 1
ATOM 1326 C C . THR A 1 165 ? 27.181 0.578 -9.353 1.00 65.94 165 THR A C 1
ATOM 1328 O O . THR A 1 165 ? 27.392 1.719 -8.936 1.00 65.94 165 THR A O 1
ATOM 1331 N N . PRO A 1 166 ? 27.516 -0.496 -8.617 1.00 63.97 166 PRO A N 1
ATOM 1332 C CA . PRO A 1 166 ? 28.391 -0.384 -7.467 1.00 63.97 166 PRO A CA 1
ATOM 1333 C C . PRO A 1 166 ? 29.721 0.230 -7.912 1.00 63.97 166 PRO A C 1
ATOM 1335 O O . PRO A 1 166 ? 30.156 0.062 -9.061 1.00 63.97 166 PRO A O 1
ATOM 1338 N N . LEU A 1 167 ? 30.402 0.899 -6.982 1.00 60.25 167 LEU A N 1
ATOM 1339 C CA . LEU A 1 167 ? 31.797 1.289 -7.169 1.00 60.25 167 LEU A CA 1
ATOM 1340 C C . LEU A 1 167 ? 32.568 0.044 -7.650 1.00 60.25 167 LEU A C 1
ATOM 1342 O O . LEU A 1 167 ? 32.579 -0.962 -6.943 1.00 60.25 167 LEU A O 1
ATOM 1346 N N . LYS A 1 168 ? 33.198 0.122 -8.836 1.00 66.12 168 LYS A N 1
ATOM 1347 C CA . LYS A 1 168 ? 33.960 -0.946 -9.537 1.00 66.12 168 LYS A CA 1
ATOM 1348 C C . LYS A 1 168 ? 33.203 -1.833 -10.549 1.00 66.12 168 LYS A C 1
ATOM 1350 O O . LYS A 1 168 ? 33.712 -2.890 -10.904 1.00 66.12 168 LYS A O 1
ATOM 1355 N N . GLY A 1 169 ? 32.044 -1.418 -11.070 1.00 71.06 169 GLY A N 1
ATOM 1356 C CA . GLY A 1 169 ? 31.447 -2.069 -12.256 1.00 71.06 169 GLY A CA 1
ATOM 1357 C C . GLY A 1 169 ? 30.817 -3.446 -12.002 1.00 71.06 169 GLY A C 1
ATOM 1358 O O . GLY A 1 169 ? 30.564 -4.193 -12.945 1.00 71.06 169 GLY A O 1
ATOM 1359 N N . ALA A 1 170 ? 30.569 -3.789 -10.736 1.00 77.00 170 ALA A N 1
ATOM 1360 C CA . ALA A 1 170 ? 29.838 -4.996 -10.364 1.00 77.00 170 ALA A CA 1
ATOM 1361 C C . ALA A 1 170 ? 28.342 -4.888 -10.729 1.00 77.00 170 ALA A C 1
ATOM 1363 O O . ALA A 1 170 ? 27.837 -3.818 -11.057 1.00 77.00 170 ALA A O 1
ATOM 1364 N N . ARG A 1 171 ? 27.614 -6.005 -10.672 1.00 81.88 171 ARG A N 1
ATOM 1365 C CA . ARG A 1 171 ? 26.149 -6.027 -10.804 1.00 81.88 171 ARG A CA 1
ATOM 1366 C C . ARG A 1 171 ? 25.519 -6.083 -9.423 1.00 81.88 171 ARG A C 1
ATOM 1368 O O . ARG A 1 171 ? 26.051 -6.746 -8.532 1.00 81.88 171 ARG A O 1
ATOM 1375 N N . PHE A 1 172 ? 24.406 -5.383 -9.244 1.00 81.56 172 PHE A N 1
ATOM 1376 C CA . PHE A 1 172 ? 23.686 -5.368 -7.978 1.00 81.56 172 PHE A CA 1
ATOM 1377 C C . PHE A 1 172 ? 22.498 -6.329 -8.024 1.00 81.56 172 PHE A C 1
ATOM 1379 O O . PHE A 1 172 ? 21.623 -6.179 -8.876 1.00 81.56 172 PHE A O 1
ATOM 1386 N N . PHE A 1 173 ? 22.454 -7.268 -7.078 1.00 84.69 173 PHE A N 1
ATOM 1387 C CA . PHE A 1 173 ? 21.358 -8.218 -6.905 1.00 84.69 173 PHE A CA 1
ATOM 1388 C C . PHE A 1 173 ? 20.748 -8.078 -5.514 1.00 84.69 173 PHE A C 1
ATOM 1390 O O . PHE A 1 173 ? 21.460 -7.852 -4.535 1.00 84.69 173 PHE A O 1
ATOM 1397 N N . THR A 1 174 ? 19.433 -8.238 -5.411 1.00 85.06 174 THR A N 1
ATOM 1398 C CA . THR A 1 174 ? 18.733 -8.256 -4.127 1.00 85.06 174 THR A CA 1
ATOM 1399 C C . THR A 1 174 ? 17.442 -9.064 -4.208 1.00 85.06 174 THR A C 1
ATOM 1401 O O . THR A 1 174 ? 16.877 -9.237 -5.284 1.00 85.06 174 THR A O 1
ATOM 1404 N N . TRP A 1 175 ? 16.976 -9.563 -3.071 1.00 86.06 175 TRP A N 1
ATOM 1405 C CA . TRP A 1 175 ? 15.719 -10.303 -2.963 1.00 86.06 175 TRP A CA 1
ATOM 1406 C C . TRP A 1 175 ? 14.536 -9.344 -2.782 1.00 86.06 175 TRP A C 1
ATOM 1408 O O . TRP A 1 175 ? 14.693 -8.275 -2.186 1.00 86.06 175 TRP A O 1
ATOM 1418 N N . TRP A 1 176 ? 13.347 -9.715 -3.262 1.00 81.62 176 TRP A N 1
ATOM 1419 C CA . TRP A 1 176 ? 12.161 -8.843 -3.277 1.00 81.62 176 TRP A CA 1
ATOM 1420 C C . TRP A 1 176 ? 11.824 -8.146 -1.945 1.00 81.62 176 TRP A C 1
ATOM 1422 O O . TRP A 1 176 ? 11.634 -6.927 -1.976 1.00 81.62 176 TRP A O 1
ATOM 1432 N N . PRO A 1 177 ? 11.830 -8.797 -0.764 1.00 74.31 177 PRO A N 1
ATOM 1433 C CA . PRO A 1 177 ? 11.521 -8.077 0.474 1.00 74.31 177 PRO A CA 1
ATOM 1434 C C . PRO A 1 177 ? 12.540 -6.970 0.792 1.00 74.31 177 PRO A C 1
ATOM 1436 O O . PRO A 1 177 ? 12.196 -5.940 1.369 1.00 74.31 177 PRO A O 1
ATOM 1439 N N . LEU A 1 178 ? 13.798 -7.150 0.375 1.00 73.31 178 LEU A N 1
ATOM 1440 C CA . LEU A 1 178 ? 14.866 -6.168 0.561 1.00 73.31 178 LEU A CA 1
ATOM 1441 C C . LEU A 1 178 ? 14.848 -5.080 -0.518 1.00 73.31 178 LEU A C 1
ATOM 1443 O O . LEU A 1 178 ? 15.197 -3.937 -0.230 1.00 73.31 178 LEU A O 1
ATOM 1447 N N . PHE A 1 179 ? 14.396 -5.408 -1.730 1.00 74.19 179 PHE A N 1
ATOM 1448 C CA . PHE A 1 179 ? 14.284 -4.465 -2.843 1.00 74.19 179 PHE A CA 1
ATOM 1449 C C . PHE A 1 179 ? 13.300 -3.324 -2.560 1.00 74.19 179 PHE A C 1
ATOM 1451 O O . PHE A 1 179 ? 13.501 -2.199 -3.021 1.00 74.19 179 PHE A O 1
ATOM 1458 N N . VAL A 1 180 ? 12.237 -3.598 -1.798 1.00 70.75 180 VAL A N 1
ATOM 1459 C CA . VAL A 1 180 ? 11.236 -2.583 -1.439 1.00 70.75 180 VAL A CA 1
ATOM 1460 C C . VAL A 1 180 ? 11.678 -1.729 -0.239 1.00 70.75 180 VAL A C 1
ATOM 1462 O O . VAL A 1 180 ? 11.285 -0.567 -0.127 1.00 70.75 180 VAL A O 1
ATOM 1465 N N . CYS A 1 181 ? 12.556 -2.252 0.622 1.00 61.84 181 CYS A N 1
ATOM 1466 C CA . CYS A 1 181 ? 13.046 -1.564 1.816 1.00 61.84 181 CYS A CA 1
ATOM 1467 C C . CYS A 1 181 ? 14.125 -0.508 1.500 1.00 61.84 181 CYS A C 1
ATOM 1469 O O . CYS A 1 181 ? 15.214 -0.809 1.006 1.00 61.84 181 CYS A O 1
ATOM 1471 N N . ARG A 1 182 ? 13.873 0.752 1.892 1.00 53.31 182 ARG A N 1
ATOM 1472 C CA . ARG A 1 182 ? 14.760 1.912 1.663 1.00 53.31 182 ARG A CA 1
ATOM 1473 C C . ARG A 1 182 ? 16.190 1.744 2.191 1.00 53.31 182 ARG A C 1
ATOM 1475 O O . ARG A 1 182 ? 17.096 2.369 1.644 1.00 53.31 182 ARG A O 1
ATOM 1482 N N . GLN A 1 183 ? 16.432 0.889 3.191 1.00 44.47 183 GLN A N 1
ATOM 1483 C CA . GLN A 1 183 ? 17.789 0.665 3.719 1.00 44.47 183 GLN A CA 1
ATOM 1484 C C . GLN A 1 183 ? 18.784 0.182 2.650 1.00 44.47 183 GLN A C 1
ATOM 1486 O O . GLN A 1 183 ? 19.960 0.521 2.727 1.00 44.47 183 GLN A O 1
ATOM 1491 N N . VAL A 1 184 ? 18.319 -0.522 1.615 1.00 46.62 184 VAL A N 1
ATOM 1492 C CA . VAL A 1 184 ? 19.172 -0.973 0.502 1.00 46.62 184 VAL A CA 1
ATOM 1493 C C . VAL A 1 184 ? 19.377 0.131 -0.547 1.00 46.62 184 VAL A C 1
ATOM 1495 O O . VAL A 1 184 ? 20.394 0.187 -1.233 1.00 46.62 184 VAL A O 1
ATOM 1498 N N . ILE A 1 185 ? 18.428 1.060 -0.639 1.00 48.53 185 ILE A N 1
ATOM 1499 C CA . ILE A 1 185 ? 18.340 2.065 -1.700 1.00 48.53 185 ILE A CA 1
ATOM 1500 C C . ILE A 1 185 ? 19.129 3.347 -1.366 1.00 48.53 185 ILE A C 1
ATOM 1502 O O . ILE A 1 185 ? 19.584 4.036 -2.280 1.00 48.53 185 ILE A O 1
ATOM 1506 N N . ILE A 1 186 ? 19.371 3.656 -0.084 1.00 41.59 186 ILE A N 1
ATOM 1507 C CA . ILE A 1 186 ? 20.154 4.842 0.334 1.00 41.59 186 ILE A CA 1
ATOM 1508 C C . ILE A 1 186 ? 21.608 4.788 -0.180 1.00 41.59 186 ILE A C 1
ATOM 1510 O O . ILE A 1 186 ? 22.199 5.832 -0.435 1.00 41.59 186 ILE A O 1
ATOM 1514 N N . GLY A 1 187 ? 22.164 3.599 -0.436 1.00 42.47 187 GLY A N 1
ATOM 1515 C CA . GLY A 1 187 ? 23.466 3.460 -1.106 1.00 42.47 187 GLY A CA 1
ATOM 1516 C C . GLY A 1 187 ? 23.437 3.670 -2.629 1.00 42.47 187 GLY A C 1
ATOM 1517 O O . GLY A 1 187 ? 24.490 3.721 -3.255 1.00 42.47 187 GLY A O 1
ATOM 1518 N N . ILE A 1 188 ? 22.247 3.768 -3.233 1.00 46.88 188 ILE A N 1
ATOM 1519 C CA . ILE A 1 188 ? 22.016 3.655 -4.683 1.00 46.88 188 ILE A CA 1
ATOM 1520 C C . ILE A 1 188 ? 21.353 4.915 -5.283 1.00 46.88 188 ILE A C 1
ATOM 1522 O O . ILE A 1 188 ? 21.507 5.182 -6.476 1.00 46.88 188 ILE A O 1
ATOM 1526 N N . LEU A 1 189 ? 20.646 5.738 -4.499 1.00 38.47 189 LEU A N 1
ATOM 1527 C CA . LEU A 1 189 ? 19.881 6.874 -5.031 1.00 38.47 189 LEU A CA 1
ATOM 1528 C C . LEU A 1 189 ? 20.483 8.247 -4.735 1.00 38.47 189 LEU A C 1
ATOM 1530 O O . LEU A 1 189 ? 20.003 8.988 -3.885 1.00 38.47 189 LEU A O 1
ATOM 1534 N N . LEU A 1 190 ? 21.424 8.644 -5.591 1.00 35.94 190 LEU A N 1
ATOM 1535 C CA . LEU A 1 190 ? 21.386 10.004 -6.137 1.00 35.94 190 LEU A CA 1
ATOM 1536 C C . LEU A 1 190 ? 20.953 10.053 -7.616 1.00 35.94 190 LEU A C 1
ATOM 1538 O O . LEU A 1 190 ? 20.739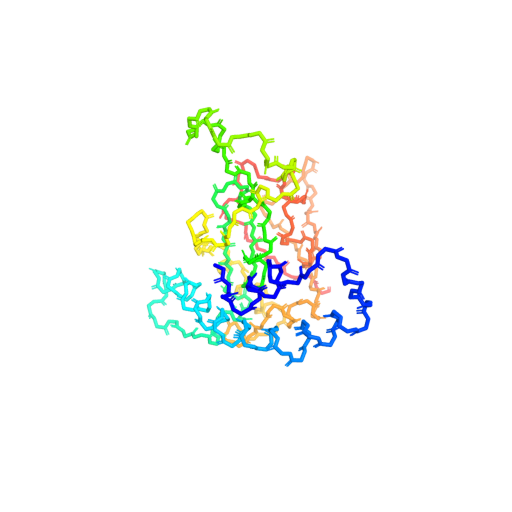 11.150 -8.115 1.00 35.94 190 LEU A O 1
ATOM 1542 N N . TYR A 1 191 ? 20.756 8.919 -8.318 1.00 37.62 191 TYR A N 1
ATOM 1543 C CA . TYR A 1 191 ? 20.555 8.970 -9.783 1.00 37.62 191 TYR A CA 1
ATOM 1544 C C . TYR A 1 191 ? 19.535 8.017 -10.442 1.00 37.62 191 TYR A C 1
ATOM 1546 O O . TYR A 1 191 ? 19.232 8.215 -11.616 1.00 37.62 191 TYR A O 1
ATOM 1554 N N . ALA A 1 192 ? 18.945 7.021 -9.774 1.00 38.22 192 ALA A N 1
ATOM 1555 C CA . ALA A 1 192 ? 18.145 6.009 -10.488 1.00 38.22 192 ALA A CA 1
ATOM 1556 C C . ALA A 1 192 ? 16.620 6.160 -10.308 1.00 38.22 192 ALA A C 1
ATOM 1558 O O . ALA A 1 192 ? 15.981 5.386 -9.601 1.00 38.22 192 ALA A O 1
ATOM 1559 N N . VAL A 1 193 ? 16.015 7.124 -11.011 1.00 39.00 193 VAL A N 1
ATOM 1560 C CA . VAL A 1 193 ? 14.546 7.176 -11.225 1.00 39.00 193 VAL A CA 1
ATOM 1561 C C . VAL A 1 193 ? 14.101 6.238 -12.371 1.00 39.00 193 VAL A C 1
ATOM 1563 O O . VAL A 1 193 ? 12.912 6.038 -12.580 1.00 39.00 193 VAL A O 1
ATOM 1566 N N . HIS A 1 194 ? 15.036 5.573 -13.060 1.00 42.00 194 HIS A N 1
ATOM 1567 C CA . HIS A 1 194 ? 14.763 4.705 -14.216 1.00 42.00 194 HIS A CA 1
ATOM 1568 C C . HIS A 1 194 ? 15.436 3.328 -14.108 1.00 42.00 194 HIS A C 1
ATOM 1570 O O . HIS A 1 194 ? 16.109 2.895 -15.039 1.00 42.00 194 HIS A O 1
ATOM 1576 N N . ALA A 1 195 ? 15.303 2.641 -12.971 1.00 50.91 195 ALA A N 1
ATOM 1577 C CA . ALA A 1 195 ? 15.866 1.301 -12.831 1.00 50.91 195 ALA A CA 1
ATOM 1578 C C . ALA A 1 195 ? 15.125 0.295 -13.723 1.00 50.91 195 ALA A C 1
ATOM 1580 O O . ALA A 1 195 ? 13.992 -0.085 -13.437 1.00 50.91 195 ALA A O 1
ATOM 1581 N N . VAL A 1 196 ? 15.778 -0.146 -14.799 1.00 53.41 196 VAL A N 1
ATOM 1582 C CA . VAL A 1 196 ? 15.396 -1.372 -15.502 1.00 53.41 196 VAL A CA 1
ATOM 1583 C C . VAL A 1 196 ? 15.823 -2.537 -14.609 1.00 53.41 196 VAL A C 1
ATOM 1585 O O . VAL A 1 196 ? 16.963 -2.605 -14.145 1.00 53.41 196 VAL A O 1
ATOM 1588 N N . THR A 1 197 ? 14.882 -3.414 -14.281 1.00 58.34 197 THR A N 1
ATOM 1589 C CA . THR A 1 197 ? 15.122 -4.571 -13.419 1.00 58.34 197 THR A CA 1
ATOM 1590 C C . THR A 1 197 ? 14.969 -5.853 -14.217 1.00 58.34 197 THR A C 1
ATOM 1592 O O . THR A 1 197 ? 14.083 -5.975 -15.065 1.00 58.34 197 THR A O 1
ATOM 1595 N N . LYS A 1 198 ? 15.843 -6.820 -13.945 1.00 64.69 198 LYS A N 1
ATOM 1596 C CA . LYS A 1 198 ? 15.770 -8.167 -14.513 1.00 64.69 198 LYS A CA 1
ATOM 1597 C C . LYS A 1 198 ? 15.645 -9.170 -13.370 1.00 64.69 198 LYS A C 1
ATOM 1599 O O . LYS A 1 198 ? 16.364 -9.058 -12.384 1.00 64.69 198 LYS A O 1
ATOM 1604 N N . VAL A 1 199 ? 14.740 -10.138 -13.492 1.00 68.38 199 VAL A N 1
ATOM 1605 C CA . VAL A 1 199 ? 14.681 -11.280 -12.566 1.00 68.38 199 VAL A CA 1
ATOM 1606 C C . VAL A 1 199 ? 15.662 -12.345 -13.048 1.00 68.38 199 VAL A C 1
ATOM 1608 O O . VAL A 1 199 ? 15.748 -12.611 -14.252 1.00 68.38 199 VAL A O 1
ATOM 1611 N N . VAL A 1 200 ? 16.429 -12.910 -12.120 1.00 71.00 200 VAL A N 1
ATOM 1612 C CA . VAL A 1 200 ? 17.394 -13.983 -12.385 1.00 71.00 200 VAL A CA 1
ATOM 1613 C C . VAL A 1 200 ? 16.870 -15.277 -11.769 1.00 71.00 200 VAL A C 1
ATOM 1615 O O . VAL A 1 200 ? 16.500 -15.275 -10.597 1.00 71.00 200 VAL A O 1
ATOM 1618 N N . TYR A 1 201 ? 16.813 -16.337 -12.581 1.00 55.34 201 TYR A N 1
ATOM 1619 C CA . TYR A 1 201 ? 16.467 -17.701 -12.166 1.00 55.34 201 TYR A CA 1
ATOM 1620 C C . TYR A 1 201 ? 17.721 -18.489 -11.798 1.00 55.34 201 TYR A C 1
ATOM 1622 O O . TYR A 1 201 ? 18.742 -18.301 -12.504 1.00 55.34 201 TYR A O 1
#

Foldseek 3Di:
DPVVVVCVVVVDDPPDDDDPVNVCCCVPPPPVVVCCVPVVVVLLVQLQVQVCVVVVPDDSLCLQFPLFWKAFQPPRAIDRNVRLQVPCVQLPDPPPDDDDDDPPPPDPDVVVPSNDHDDSPRMHGDPLVNVQSCQLCVLLVHHRRNHGPVNLVVSFFWKWFPQFQDVPRDIDIDTDVVVSDCVVCVNGPPDPSPTDMHTDD

pLDDT: mean 76.67, std 18.13, range [35.94, 96.44]

Nearest PDB structures (foldseek):
  8pp7-assembly1_M  TM=5.607E-01  e=5.797E+00  Homo sapiens